Protein AF-A0A8S3FE99-F1 (afdb_monomer_lite)

Radius of gyration: 23.01 Å; chains: 1; bounding box: 51×40×94 Å

Structure (mmCIF, N/CA/C/O backbone):
data_AF-A0A8S3FE99-F1
#
_entry.id   AF-A0A8S3FE99-F1
#
loop_
_atom_site.group_PDB
_atom_site.id
_atom_site.type_symbol
_atom_site.label_atom_id
_atom_site.label_alt_id
_atom_site.label_comp_id
_atom_site.label_asym_id
_atom_site.label_entity_id
_atom_site.label_seq_id
_atom_site.pdbx_PDB_ins_code
_atom_site.Cartn_x
_atom_site.Cartn_y
_atom_site.Cartn_z
_atom_site.occupancy
_atom_site.B_iso_or_equiv
_atom_site.auth_seq_id
_atom_site.auth_comp_id
_atom_site.auth_asym_id
_atom_site.auth_atom_id
_atom_site.pdbx_PDB_model_num
ATOM 1 N N . ILE A 1 1 ? -8.369 6.087 6.225 1.00 73.00 1 ILE A N 1
ATOM 2 C CA . ILE A 1 1 ? -7.864 6.618 7.525 1.00 73.00 1 ILE A CA 1
ATOM 3 C C . ILE A 1 1 ? -8.699 7.794 8.043 1.00 73.00 1 ILE A C 1
ATOM 5 O O . ILE A 1 1 ? -9.255 7.671 9.129 1.00 73.00 1 ILE A O 1
ATOM 9 N N . HIS A 1 2 ? -8.849 8.898 7.296 1.00 77.75 2 HIS A N 1
ATOM 10 C CA . HIS A 1 2 ? -9.533 10.118 7.777 1.00 77.75 2 HIS A CA 1
ATOM 11 C C . HIS A 1 2 ? -10.945 9.900 8.355 1.00 77.75 2 HIS A C 1
ATOM 13 O O . HIS A 1 2 ? -11.287 10.511 9.363 1.00 77.75 2 HIS A O 1
ATOM 19 N N . LYS A 1 3 ? -11.735 8.991 7.767 1.00 81.19 3 LYS A N 1
ATOM 20 C CA . LYS A 1 3 ? -13.084 8.633 8.242 1.00 81.19 3 LYS A CA 1
ATOM 21 C C . LYS A 1 3 ? -13.101 8.030 9.653 1.00 81.19 3 LYS A C 1
ATOM 23 O O . LYS A 1 3 ? -14.007 8.327 10.426 1.00 81.19 3 LYS A O 1
ATOM 28 N N . PHE A 1 4 ? -12.102 7.211 9.987 1.00 83.75 4 PHE A N 1
ATOM 29 C CA . PHE A 1 4 ? -12.093 6.361 11.186 1.00 83.75 4 PHE A CA 1
ATOM 30 C C . PHE A 1 4 ? -11.160 6.853 12.295 1.00 83.75 4 PHE A C 1
ATOM 32 O O . PHE A 1 4 ? -11.307 6.436 13.444 1.00 83.75 4 PHE A O 1
ATOM 39 N N . ASN A 1 5 ? -10.212 7.737 11.973 1.00 82.75 5 ASN A N 1
ATOM 40 C CA . ASN A 1 5 ? -9.194 8.192 12.913 1.00 82.75 5 ASN A CA 1
ATOM 41 C C . ASN A 1 5 ? -9.826 8.819 14.171 1.00 82.75 5 ASN A C 1
ATOM 43 O O . ASN A 1 5 ? -10.619 9.755 14.070 1.00 82.75 5 ASN A O 1
ATOM 47 N N . HIS A 1 6 ? -9.486 8.284 15.344 1.00 82.50 6 HIS A N 1
ATOM 48 C CA . HIS A 1 6 ? -10.046 8.593 16.667 1.00 82.50 6 HIS A CA 1
ATOM 49 C C . HIS A 1 6 ? -11.564 8.383 16.831 1.00 82.50 6 HIS A C 1
ATOM 51 O O . HIS A 1 6 ? -12.118 8.756 17.865 1.00 82.50 6 HIS A O 1
ATOM 57 N N . ARG A 1 7 ? -12.250 7.796 15.844 1.00 85.06 7 ARG A N 1
ATOM 58 C CA . ARG A 1 7 ? -13.717 7.632 15.827 1.00 85.06 7 ARG A CA 1
ATOM 59 C C . ARG A 1 7 ? -14.171 6.181 15.964 1.00 85.06 7 ARG A C 1
ATOM 61 O O . ARG A 1 7 ? -15.288 5.952 16.409 1.00 85.06 7 ARG A O 1
ATOM 68 N N . LEU A 1 8 ? -13.324 5.223 15.592 1.00 86.38 8 LEU A N 1
ATOM 69 C CA . LEU A 1 8 ? -13.615 3.791 15.665 1.00 86.38 8 LEU A CA 1
ATOM 70 C C . LEU A 1 8 ? -12.900 3.159 16.863 1.00 86.38 8 LEU A C 1
ATOM 72 O O . LEU A 1 8 ? -11.704 3.384 17.044 1.00 86.38 8 LEU A O 1
ATOM 76 N N . LYS A 1 9 ? -13.596 2.360 17.676 1.00 88.12 9 LYS A N 1
ATOM 77 C CA . LYS A 1 9 ? -12.956 1.564 18.736 1.00 88.12 9 LYS A CA 1
ATOM 78 C C . LYS A 1 9 ? -12.287 0.333 18.129 1.00 88.12 9 LYS A C 1
ATOM 80 O O . LYS A 1 9 ? -12.818 -0.251 17.189 1.00 88.12 9 LYS A O 1
ATOM 85 N N . ARG A 1 10 ? -11.170 -0.115 18.712 1.00 85.06 10 ARG A N 1
ATOM 86 C CA . ARG A 1 10 ? -10.458 -1.318 18.243 1.00 85.06 10 ARG A CA 1
ATOM 87 C C . ARG A 1 10 ? -11.347 -2.560 18.246 1.00 85.06 10 ARG A C 1
ATOM 89 O O . ARG A 1 10 ? -11.379 -3.286 17.262 1.00 85.06 10 ARG A O 1
ATOM 96 N N . ASN A 1 11 ? -12.092 -2.780 19.330 1.00 87.56 11 ASN A N 1
ATOM 97 C CA . ASN A 1 11 ? -12.964 -3.952 19.446 1.00 87.56 11 ASN A CA 1
ATOM 98 C C . ASN A 1 11 ? -14.047 -3.954 18.365 1.00 87.56 11 ASN A C 1
ATOM 100 O O . ASN A 1 11 ? -14.297 -4.996 17.775 1.00 87.56 11 ASN A O 1
ATOM 104 N N . ASP A 1 12 ? -14.622 -2.787 18.062 1.00 88.44 12 ASP A N 1
ATOM 105 C CA . ASP A 1 12 ? -15.614 -2.646 16.996 1.00 88.44 12 ASP A CA 1
ATOM 106 C C . ASP A 1 12 ? -14.972 -2.953 15.632 1.00 88.44 12 ASP A C 1
ATOM 108 O O . ASP A 1 12 ? -15.544 -3.686 14.829 1.00 88.44 12 ASP A O 1
ATOM 112 N N . ALA A 1 13 ? -13.746 -2.477 15.388 1.00 87.56 13 ALA A N 1
ATOM 113 C CA . ALA A 1 13 ? -13.008 -2.757 14.156 1.00 87.56 13 ALA A CA 1
ATOM 114 C C . ALA A 1 13 ? -12.656 -4.245 13.970 1.00 87.56 13 ALA A C 1
ATOM 116 O O . ALA A 1 13 ? -12.576 -4.727 12.842 1.00 87.56 13 ALA A O 1
ATOM 117 N N . ALA A 1 14 ? -12.428 -4.966 15.069 1.00 86.56 14 ALA A N 1
ATOM 118 C CA . ALA A 1 14 ? -12.049 -6.376 15.054 1.00 86.56 14 ALA A CA 1
ATOM 119 C C . ALA A 1 14 ? -13.227 -7.329 14.787 1.00 86.56 14 ALA A C 1
ATOM 121 O O . ALA A 1 14 ? -12.996 -8.490 14.464 1.00 86.56 14 ALA A O 1
ATOM 122 N N . VAL A 1 15 ? -14.471 -6.859 14.935 1.00 89.38 15 VAL A N 1
ATOM 123 C CA . VAL A 1 15 ? -15.685 -7.682 14.760 1.00 89.38 15 VAL A CA 1
ATOM 124 C C . VAL A 1 15 ? -16.588 -7.208 13.624 1.00 89.38 15 VAL A C 1
ATOM 126 O O . VAL A 1 15 ? -17.446 -7.962 13.175 1.00 89.38 15 VAL A O 1
ATOM 129 N N . THR A 1 16 ? -16.425 -5.964 13.172 1.00 91.69 16 THR A N 1
ATOM 130 C CA . THR A 1 16 ? -17.231 -5.399 12.087 1.00 91.69 16 THR A CA 1
ATOM 131 C C . THR A 1 16 ? -16.594 -5.734 10.745 1.00 91.69 16 THR A C 1
ATOM 133 O O . THR A 1 16 ? -15.427 -5.412 10.503 1.00 91.69 16 THR A O 1
ATOM 136 N N . THR A 1 17 ? -17.371 -6.359 9.867 1.00 93.69 17 THR A N 1
ATOM 137 C CA . THR A 1 17 ? -16.955 -6.713 8.507 1.00 93.69 17 THR A CA 1
ATOM 138 C C . THR A 1 17 ? -16.867 -5.478 7.610 1.00 93.69 17 THR A C 1
ATOM 140 O O . THR A 1 17 ? -17.408 -4.413 7.927 1.00 93.69 17 THR A O 1
ATOM 143 N N . ILE A 1 18 ? -16.180 -5.604 6.475 1.00 92.25 18 ILE A N 1
ATOM 144 C CA . ILE A 1 18 ? -16.148 -4.543 5.459 1.00 92.25 18 ILE A CA 1
ATOM 145 C C . ILE A 1 18 ? -17.561 -4.297 4.911 1.00 92.25 18 ILE A C 1
ATOM 147 O O . ILE A 1 18 ? -17.957 -3.136 4.800 1.00 92.25 18 ILE A O 1
ATOM 151 N N . GLU A 1 19 ? -18.337 -5.363 4.668 1.00 94.31 19 GLU A N 1
ATOM 152 C CA . GLU A 1 19 ? -19.723 -5.311 4.162 1.00 94.31 19 GLU A CA 1
ATOM 153 C C . GLU A 1 19 ? -20.581 -4.289 4.925 1.00 94.31 19 GLU A C 1
ATOM 155 O O . GLU A 1 19 ? -21.256 -3.459 4.317 1.00 94.31 19 GLU A O 1
ATOM 160 N N . TYR A 1 20 ? -20.482 -4.261 6.260 1.00 92.94 20 TYR A N 1
ATOM 161 C CA . TYR A 1 20 ? -21.239 -3.321 7.088 1.00 92.94 20 TYR A CA 1
ATOM 162 C C . TYR A 1 20 ? -21.044 -1.857 6.661 1.00 92.94 20 TYR A C 1
ATOM 164 O O . TYR A 1 20 ? -22.008 -1.090 6.635 1.00 92.94 20 TYR A O 1
ATOM 172 N N . TYR A 1 21 ? -19.813 -1.460 6.324 1.00 89.25 21 TYR A N 1
ATOM 173 C CA . TYR A 1 21 ? -19.495 -0.093 5.907 1.00 89.25 21 TYR A CA 1
ATOM 174 C C . TYR A 1 21 ? -19.828 0.189 4.444 1.00 89.25 21 TYR A C 1
ATOM 176 O O . TYR A 1 21 ? -20.011 1.358 4.098 1.00 89.25 21 TYR A O 1
ATOM 184 N N . LEU A 1 22 ? -19.933 -0.852 3.618 1.00 90.88 22 LEU A N 1
ATOM 185 C CA . LEU A 1 22 ? -20.411 -0.741 2.242 1.00 90.88 22 LEU A CA 1
ATOM 186 C C . LEU A 1 22 ? -21.920 -0.487 2.197 1.00 90.88 22 LEU A C 1
ATOM 188 O O . LEU A 1 22 ? -22.386 0.212 1.307 1.00 90.88 22 LEU A O 1
ATOM 192 N N . THR A 1 23 ? -22.685 -0.987 3.173 1.00 90.75 23 THR A N 1
ATOM 193 C CA . THR A 1 23 ? -24.155 -0.891 3.152 1.00 90.75 23 THR A CA 1
ATOM 194 C C . THR A 1 23 ? -24.748 0.136 4.119 1.00 90.75 23 THR A C 1
ATOM 196 O O . THR A 1 23 ? -25.840 0.635 3.864 1.00 90.75 23 THR A O 1
ATOM 199 N N . ASN A 1 24 ? -24.078 0.466 5.233 1.00 84.81 24 ASN A N 1
ATOM 200 C CA . ASN A 1 24 ? -24.677 1.246 6.335 1.00 84.81 24 ASN A CA 1
ATOM 201 C C . ASN A 1 24 ? -24.049 2.638 6.565 1.00 84.81 24 ASN A C 1
ATOM 203 O O . ASN A 1 24 ? -24.107 3.173 7.675 1.00 84.81 24 ASN A O 1
ATOM 207 N N . GLY A 1 25 ? -23.435 3.243 5.544 1.00 80.38 25 GLY A N 1
ATOM 208 C CA . GLY A 1 25 ? -22.797 4.565 5.630 1.00 80.38 25 GLY A CA 1
ATOM 209 C C . GLY A 1 25 ? -23.524 5.660 4.835 1.00 80.38 25 GLY A C 1
ATOM 210 O O . GLY A 1 25 ? -24.148 5.356 3.824 1.00 80.38 25 GLY A O 1
ATOM 211 N N . PRO A 1 26 ? -23.406 6.946 5.227 1.00 81.56 26 PRO A N 1
ATOM 212 C CA . PRO A 1 26 ? -23.875 8.073 4.408 1.00 81.56 26 PRO A CA 1
ATOM 213 C C . PRO A 1 26 ? -23.060 8.257 3.112 1.00 81.56 26 PRO A C 1
ATOM 215 O O . PRO A 1 26 ? -23.459 9.006 2.231 1.00 81.56 26 PRO A O 1
ATOM 218 N N . ASP A 1 27 ? -21.905 7.601 3.025 1.00 86.12 27 ASP A N 1
ATOM 219 C CA . ASP A 1 27 ? -20.931 7.612 1.934 1.00 86.12 27 ASP A CA 1
ATOM 220 C C . ASP A 1 27 ? -20.728 6.202 1.343 1.00 86.12 27 ASP A C 1
ATOM 222 O O . ASP A 1 27 ? -19.631 5.866 0.890 1.00 86.12 27 ASP A O 1
ATOM 226 N N . CYS A 1 28 ? -21.763 5.356 1.402 1.00 86.50 28 CYS A N 1
ATOM 227 C CA . CYS A 1 28 ? -21.727 3.972 0.926 1.00 86.50 28 CYS A CA 1
ATOM 228 C C . CYS A 1 28 ? -21.310 3.863 -0.545 1.00 86.50 28 CYS A C 1
ATOM 230 O O . CYS A 1 28 ? -20.422 3.077 -0.844 1.00 86.50 28 CYS A O 1
ATOM 232 N N . GLU A 1 29 ? -21.867 4.694 -1.430 1.00 88.00 29 GLU A N 1
ATOM 233 C CA . GLU A 1 29 ? -21.568 4.679 -2.872 1.00 88.00 29 GLU A CA 1
ATOM 234 C C . GLU A 1 29 ? -20.076 4.923 -3.149 1.00 88.00 29 GLU A C 1
ATOM 236 O O . GLU A 1 29 ? -19.414 4.098 -3.768 1.00 88.00 29 GLU A O 1
ATOM 241 N N . ILE A 1 30 ? -19.504 5.991 -2.582 1.00 88.62 30 ILE A N 1
ATOM 242 C CA . ILE A 1 30 ? -18.071 6.308 -2.729 1.00 88.62 30 ILE A CA 1
ATOM 243 C C . ILE A 1 30 ? -17.200 5.208 -2.106 1.00 88.62 30 ILE A C 1
ATOM 245 O O . ILE A 1 30 ? -16.141 4.859 -2.624 1.00 88.62 30 ILE A O 1
ATOM 249 N N . THR A 1 31 ? -17.622 4.661 -0.962 1.00 88.12 31 THR A N 1
ATOM 250 C CA . THR A 1 31 ? -16.877 3.582 -0.298 1.00 88.12 31 THR A CA 1
ATOM 251 C C . THR A 1 31 ? -16.894 2.307 -1.143 1.00 88.12 31 THR A C 1
ATOM 253 O O . THR A 1 31 ? -15.879 1.616 -1.194 1.00 88.12 31 THR A O 1
ATOM 256 N N . LEU A 1 32 ? -18.010 2.019 -1.816 1.00 90.94 32 LEU A N 1
ATOM 257 C CA . LEU A 1 32 ? -18.169 0.878 -2.708 1.00 90.94 32 LEU A CA 1
ATOM 258 C C . LEU A 1 32 ? -17.247 0.990 -3.923 1.00 90.94 32 LEU A C 1
ATOM 260 O O . LEU A 1 32 ? -16.494 0.058 -4.173 1.00 90.94 32 LEU A O 1
ATOM 264 N N . GLU A 1 33 ? -17.211 2.140 -4.597 1.00 90.81 33 GLU A N 1
ATOM 265 C CA . GLU A 1 33 ? -16.313 2.367 -5.744 1.00 90.81 33 GLU A CA 1
ATOM 266 C C . GLU A 1 33 ? -14.832 2.165 -5.369 1.00 90.81 33 GLU A C 1
ATOM 268 O O . GLU A 1 33 ? -14.064 1.503 -6.076 1.00 90.81 33 GLU A O 1
ATOM 273 N N . LEU A 1 34 ? -14.422 2.704 -4.213 1.00 89.81 34 LEU A N 1
ATOM 274 C CA . LEU A 1 34 ? -13.060 2.537 -3.697 1.00 89.81 34 LEU A CA 1
ATOM 275 C C . LEU A 1 34 ? -12.766 1.085 -3.309 1.00 89.81 34 LEU A C 1
ATOM 277 O O . LEU A 1 34 ? -11.642 0.616 -3.489 1.00 89.81 34 LEU A O 1
ATOM 281 N N . TYR A 1 35 ? -13.757 0.385 -2.757 1.00 91.88 35 TYR A N 1
ATOM 282 C CA . TYR A 1 35 ? -13.643 -1.019 -2.390 1.00 91.88 35 TYR A CA 1
ATOM 283 C C . TYR A 1 35 ? -13.516 -1.916 -3.621 1.00 91.88 35 TYR A C 1
ATOM 285 O O . TYR A 1 35 ? -12.636 -2.769 -3.634 1.00 91.88 35 TYR A O 1
ATOM 293 N N . GLU A 1 36 ? -14.331 -1.711 -4.655 1.00 92.81 36 GLU A N 1
ATOM 294 C CA . GLU A 1 36 ? -14.264 -2.480 -5.901 1.00 92.81 36 GLU A CA 1
ATOM 295 C C . GLU A 1 36 ? -12.901 -2.307 -6.578 1.00 92.81 36 GLU A C 1
ATOM 297 O O . GLU A 1 36 ? -12.246 -3.302 -6.895 1.00 92.81 36 GLU A O 1
ATOM 302 N N . SER A 1 37 ? -12.417 -1.063 -6.672 1.00 90.94 37 SER A N 1
ATOM 303 C CA . SER A 1 37 ? -11.080 -0.752 -7.202 1.00 90.94 37 SER A CA 1
ATOM 304 C C . SER A 1 37 ? -9.967 -1.419 -6.385 1.00 90.94 37 SER A C 1
ATOM 306 O O . SER A 1 37 ? -9.016 -1.976 -6.932 1.00 90.94 37 SER A O 1
ATOM 308 N N . PHE A 1 38 ? -10.079 -1.382 -5.052 1.00 90.69 38 PHE A N 1
ATOM 309 C CA . PHE A 1 38 ? -9.139 -2.063 -4.164 1.00 90.69 38 PHE A CA 1
ATOM 310 C C . PHE A 1 38 ? -9.176 -3.579 -4.361 1.00 90.69 38 PHE A C 1
ATOM 312 O O . PHE A 1 38 ? -8.124 -4.205 -4.421 1.00 90.69 38 PHE A O 1
ATOM 319 N N . LEU A 1 39 ? -10.366 -4.171 -4.441 1.00 92.62 39 LEU A N 1
ATOM 320 C CA . LEU A 1 39 ? -10.553 -5.612 -4.528 1.00 92.62 39 LEU A CA 1
ATOM 321 C C . LEU A 1 39 ? -10.024 -6.159 -5.854 1.00 92.62 39 LEU A C 1
ATOM 323 O O . LEU A 1 39 ? -9.395 -7.213 -5.878 1.00 92.62 39 LEU A O 1
ATOM 327 N N . GLU A 1 40 ? -10.257 -5.449 -6.954 1.00 91.62 40 GLU A N 1
ATOM 328 C CA . GLU A 1 40 ? -9.670 -5.780 -8.249 1.00 91.62 40 GLU A CA 1
ATOM 329 C C . GLU A 1 40 ? -8.141 -5.763 -8.178 1.00 91.62 40 GLU A C 1
ATOM 331 O O . GLU A 1 40 ? -7.515 -6.804 -8.385 1.00 91.62 40 GLU A O 1
ATOM 336 N N . ALA A 1 41 ? -7.552 -4.648 -7.736 1.00 89.00 41 ALA A N 1
ATOM 337 C CA . ALA A 1 41 ? -6.104 -4.524 -7.597 1.00 89.00 41 ALA A CA 1
ATOM 338 C C . ALA A 1 41 ? -5.505 -5.555 -6.623 1.00 89.00 41 ALA A C 1
ATOM 340 O O . ALA A 1 41 ? -4.412 -6.065 -6.856 1.00 89.00 41 ALA A O 1
ATOM 341 N N . TRP A 1 42 ? -6.209 -5.884 -5.535 1.00 88.56 42 TRP A N 1
ATOM 342 C CA . TRP A 1 42 ? -5.762 -6.854 -4.535 1.00 88.56 42 TRP A CA 1
ATOM 343 C C . TRP A 1 42 ? -5.653 -8.263 -5.111 1.00 88.56 42 TRP A C 1
ATOM 345 O O . TRP A 1 42 ? -4.687 -8.951 -4.811 1.00 88.56 42 TRP A O 1
ATOM 355 N N . TYR A 1 43 ? -6.603 -8.690 -5.945 1.00 88.44 43 TYR A N 1
ATOM 356 C CA . TYR A 1 43 ? -6.589 -10.029 -6.546 1.00 88.44 43 TYR A CA 1
ATOM 357 C C . TYR A 1 43 ? -5.745 -10.123 -7.825 1.00 88.44 43 TYR A C 1
ATOM 359 O O . TYR A 1 43 ? -5.341 -11.221 -8.200 1.00 88.44 43 TYR A O 1
ATOM 367 N N . GLU A 1 44 ? -5.434 -9.001 -8.475 1.00 87.38 44 GLU A N 1
ATOM 368 C CA . GLU A 1 44 ? -4.413 -8.941 -9.532 1.00 87.38 44 GLU A CA 1
ATOM 369 C C . GLU A 1 44 ? -2.979 -8.915 -8.977 1.00 87.38 44 GLU A C 1
ATOM 371 O O . GLU A 1 44 ? -1.999 -9.091 -9.713 1.00 87.38 44 GLU A O 1
ATOM 376 N N . PHE A 1 45 ? -2.831 -8.696 -7.668 1.00 83.44 45 PHE A N 1
ATOM 377 C CA . PHE A 1 45 ? -1.541 -8.519 -7.025 1.00 83.44 45 PHE A CA 1
ATOM 378 C C . PHE A 1 45 ? -0.754 -9.834 -6.930 1.00 83.44 45 PHE A C 1
ATOM 380 O O . PHE A 1 45 ? -0.896 -10.632 -6.011 1.00 83.44 45 PHE A O 1
ATOM 387 N N . ASN A 1 46 ? 0.156 -10.036 -7.881 1.00 80.44 46 ASN A N 1
ATOM 388 C CA . ASN A 1 46 ? 0.891 -11.294 -8.046 1.00 80.44 46 ASN A CA 1
ATOM 389 C C . ASN A 1 46 ? 2.196 -11.408 -7.225 1.00 80.44 46 ASN A C 1
ATOM 391 O O . ASN A 1 46 ? 3.011 -12.305 -7.478 1.00 80.44 46 ASN A O 1
ATOM 395 N N . LEU A 1 47 ? 2.449 -10.516 -6.258 1.00 79.25 47 LEU A N 1
ATOM 396 C CA . LEU A 1 47 ? 3.635 -10.629 -5.402 1.00 79.25 47 LEU A CA 1
ATOM 397 C C . LEU A 1 47 ? 3.456 -11.762 -4.391 1.00 79.25 47 LEU A C 1
ATOM 399 O O . LEU A 1 4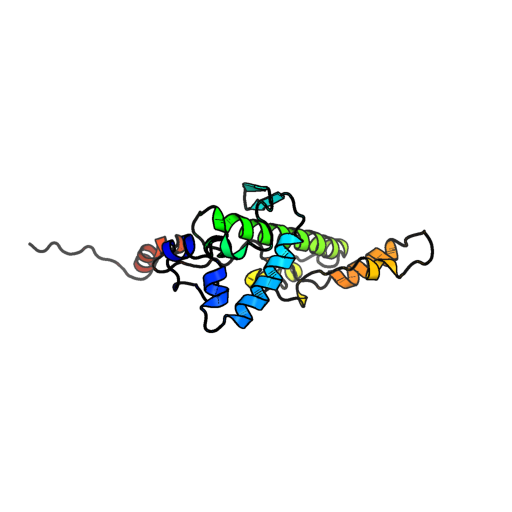7 ? 2.621 -11.682 -3.504 1.00 79.25 47 LEU A O 1
ATOM 403 N N . LYS A 1 48 ? 4.300 -12.794 -4.476 1.00 78.00 48 LYS A N 1
ATOM 404 C CA . LYS A 1 48 ? 4.253 -13.949 -3.559 1.00 78.00 48 LYS A CA 1
ATOM 405 C C . LYS A 1 48 ? 4.764 -13.634 -2.152 1.00 78.00 48 LYS A C 1
ATOM 407 O O . LYS A 1 48 ? 4.384 -14.296 -1.189 1.00 78.00 48 LYS A O 1
ATOM 412 N N . GLU A 1 49 ? 5.652 -12.650 -2.033 1.00 79.31 49 GLU A N 1
ATOM 413 C CA . GLU A 1 49 ? 6.286 -12.266 -0.774 1.00 79.31 49 GLU A CA 1
ATOM 414 C C . GLU A 1 49 ? 6.344 -10.746 -0.647 1.00 79.31 49 GLU A C 1
ATOM 416 O O . GLU A 1 49 ? 6.742 -10.045 -1.579 1.00 79.31 49 GLU A O 1
ATOM 421 N N . VAL A 1 50 ? 5.987 -10.244 0.534 1.00 80.19 50 VAL A N 1
ATOM 422 C CA . VAL A 1 50 ? 6.076 -8.826 0.891 1.00 80.19 50 VAL A CA 1
ATOM 423 C C . VAL A 1 50 ? 6.947 -8.655 2.127 1.00 80.19 50 VAL A C 1
ATOM 425 O O . VAL A 1 50 ? 6.964 -9.501 3.025 1.00 80.19 50 VAL A O 1
ATOM 428 N N . ARG A 1 51 ? 7.708 -7.559 2.170 1.00 71.62 51 ARG A N 1
ATOM 429 C CA . ARG A 1 51 ? 8.664 -7.286 3.249 1.00 71.62 51 ARG A CA 1
ATOM 430 C C . ARG A 1 51 ? 8.241 -6.068 4.051 1.00 71.62 51 ARG A C 1
ATOM 432 O O . ARG A 1 51 ? 7.999 -4.997 3.495 1.00 71.62 51 ARG A O 1
ATOM 439 N N . PHE A 1 52 ? 8.241 -6.214 5.368 1.00 68.44 52 PHE A N 1
ATOM 440 C CA . PHE A 1 52 ? 8.023 -5.121 6.305 1.00 68.44 52 PHE A CA 1
ATOM 441 C C . PHE A 1 52 ? 9.070 -5.181 7.407 1.00 68.44 52 PHE A C 1
ATOM 443 O O . PHE A 1 52 ? 9.132 -6.149 8.156 1.00 68.44 52 PHE A O 1
ATOM 450 N N . GLU A 1 53 ? 9.915 -4.153 7.483 1.00 69.19 53 GLU A N 1
ATOM 451 C CA . GLU A 1 53 ? 11.062 -4.121 8.399 1.00 69.19 53 GLU A CA 1
ATOM 452 C C . GLU A 1 53 ? 11.927 -5.392 8.269 1.00 69.19 53 GLU A C 1
ATOM 454 O O . GLU A 1 53 ? 12.489 -5.638 7.202 1.00 69.19 53 GLU A O 1
ATOM 459 N N . CYS A 1 54 ? 12.016 -6.200 9.329 1.00 66.44 54 CYS A N 1
ATOM 460 C CA . CYS A 1 54 ? 12.742 -7.472 9.361 1.00 66.44 54 CYS A CA 1
ATOM 461 C C . CYS A 1 54 ? 11.836 -8.696 9.121 1.00 66.44 54 CYS A C 1
ATOM 463 O O . CYS A 1 54 ? 12.289 -9.830 9.268 1.00 66.44 54 CYS A O 1
ATOM 465 N N . GLN A 1 55 ? 10.559 -8.490 8.793 1.00 65.12 55 GLN A N 1
ATOM 466 C CA . GLN A 1 55 ? 9.568 -9.543 8.585 1.00 65.12 55 GLN A CA 1
ATOM 467 C C . GLN A 1 55 ? 9.303 -9.751 7.091 1.00 65.12 55 GLN A C 1
ATOM 469 O O . GLN A 1 55 ? 9.228 -8.802 6.309 1.00 65.12 55 GLN A O 1
ATOM 474 N N . THR A 1 56 ? 9.150 -11.014 6.696 1.00 70.31 56 THR A N 1
ATOM 475 C CA . THR A 1 56 ? 8.691 -11.401 5.357 1.00 70.31 56 THR A CA 1
ATOM 476 C C . THR A 1 56 ? 7.375 -12.140 5.520 1.00 70.31 56 THR A C 1
ATOM 478 O O . THR A 1 56 ? 7.316 -13.133 6.245 1.00 70.31 56 THR A O 1
ATOM 481 N N . ALA A 1 57 ? 6.325 -11.643 4.876 1.00 69.38 57 ALA A N 1
ATOM 482 C CA . ALA A 1 57 ? 5.021 -12.282 4.854 1.00 69.38 57 ALA A CA 1
ATOM 483 C C . ALA A 1 57 ? 4.784 -12.878 3.466 1.00 69.38 57 ALA A C 1
ATOM 485 O O . ALA A 1 57 ? 5.038 -12.228 2.449 1.00 69.38 57 ALA A O 1
ATOM 486 N N . LYS A 1 58 ? 4.300 -14.120 3.430 1.00 73.31 58 LYS A N 1
ATOM 487 C CA . LYS A 1 58 ? 3.776 -14.708 2.200 1.00 73.31 58 LYS A CA 1
ATOM 488 C C . LYS A 1 58 ? 2.391 -14.142 1.950 1.00 73.31 58 LYS A C 1
ATOM 490 O O . LYS A 1 58 ? 1.569 -14.112 2.866 1.00 73.31 58 LYS A O 1
ATOM 495 N N . LEU A 1 59 ? 2.158 -13.695 0.727 1.00 73.81 59 LEU A N 1
ATOM 496 C CA . LEU A 1 59 ? 0.845 -13.259 0.297 1.00 73.81 59 LEU A CA 1
ATOM 497 C C . LEU A 1 59 ? 0.154 -14.445 -0.375 1.00 73.81 59 LEU A C 1
ATOM 499 O O . LEU A 1 59 ? 0.544 -14.874 -1.459 1.00 73.81 59 LEU A O 1
ATOM 503 N N . GLU A 1 60 ? -0.850 -14.995 0.295 1.00 73.06 60 GLU A N 1
ATOM 504 C CA . GLU A 1 60 ? -1.705 -16.038 -0.259 1.00 73.06 60 GLU A CA 1
ATOM 505 C C . GLU A 1 60 ? -3.157 -15.569 -0.144 1.00 73.06 60 GLU A C 1
ATOM 507 O O . GLU A 1 60 ? -3.644 -15.265 0.949 1.00 73.06 60 GLU A O 1
ATOM 512 N N . HIS A 1 61 ? -3.853 -15.489 -1.278 1.00 74.56 61 HIS A N 1
ATOM 513 C CA . HIS A 1 61 ? -5.280 -15.180 -1.311 1.00 74.56 61 HIS A CA 1
ATOM 514 C C . HIS A 1 61 ? -6.061 -16.436 -0.916 1.00 74.56 61 HIS A C 1
ATOM 516 O O . HIS A 1 61 ? -6.438 -17.245 -1.756 1.00 74.56 61 HIS A O 1
ATOM 522 N N . VAL A 1 62 ? -6.250 -16.628 0.390 1.00 69.44 62 VAL A N 1
ATOM 523 C CA . VAL A 1 62 ? -6.948 -17.806 0.939 1.00 69.44 62 VAL A CA 1
ATOM 524 C C . VAL A 1 62 ? -8.468 -17.727 0.721 1.00 69.44 62 VAL A C 1
ATOM 526 O O . VAL A 1 62 ? -9.148 -18.748 0.740 1.00 69.44 62 VAL A O 1
ATOM 529 N N . GLN A 1 63 ? -9.014 -16.526 0.515 1.00 77.81 63 GLN A N 1
ATOM 530 C CA . GLN A 1 63 ? -10.451 -16.289 0.356 1.00 77.81 63 GLN A CA 1
ATOM 531 C C . GLN A 1 63 ? -10.824 -16.006 -1.104 1.00 77.81 63 GLN A C 1
ATOM 533 O O . GLN A 1 63 ? -10.062 -15.369 -1.832 1.00 77.81 63 GLN A O 1
ATOM 538 N N . GLU A 1 64 ? -12.022 -16.430 -1.507 1.00 84.31 64 GLU A N 1
ATOM 539 C CA . GLU A 1 64 ? -12.625 -16.076 -2.798 1.00 84.31 64 GLU A CA 1
ATOM 540 C C . GLU A 1 64 ? -12.985 -14.586 -2.855 1.00 84.31 64 GLU A C 1
ATOM 542 O O . GLU A 1 64 ? -13.403 -14.001 -1.850 1.00 84.31 64 GLU A O 1
ATOM 547 N N . LYS A 1 65 ? -12.842 -13.988 -4.044 1.00 87.19 65 LYS A N 1
ATOM 548 C CA . LYS A 1 65 ? -13.042 -12.551 -4.283 1.00 87.19 65 LYS A CA 1
ATOM 549 C C . LYS A 1 65 ? -14.448 -12.102 -3.879 1.00 87.19 65 LYS A C 1
ATOM 551 O O . LYS A 1 65 ? -14.603 -11.064 -3.247 1.00 87.19 65 LYS A O 1
ATOM 556 N N . GLU A 1 66 ? -15.454 -12.917 -4.176 1.00 86.94 66 GLU A N 1
ATOM 557 C CA . GLU A 1 66 ? -16.882 -12.644 -3.980 1.00 86.94 66 GLU A CA 1
ATOM 558 C C . GLU A 1 66 ? -17.308 -12.585 -2.508 1.00 86.94 66 GLU A C 1
ATOM 560 O O . GLU A 1 66 ? -18.375 -12.060 -2.197 1.00 86.94 66 GLU A O 1
ATOM 565 N N . ASN A 1 67 ? -16.504 -13.152 -1.606 1.00 89.62 67 ASN A N 1
ATOM 566 C CA . ASN A 1 67 ? -16.820 -13.238 -0.181 1.00 89.62 67 ASN A CA 1
ATOM 567 C C . ASN A 1 67 ? -15.826 -12.458 0.692 1.00 89.62 67 ASN A C 1
ATOM 569 O O . ASN A 1 67 ? -15.835 -12.603 1.918 1.00 89.62 67 ASN A O 1
ATOM 573 N N . PHE A 1 68 ? -14.945 -11.664 0.078 1.00 90.62 68 PHE A N 1
ATOM 574 C CA . PHE A 1 68 ? -13.887 -10.957 0.788 1.00 90.62 68 PHE A CA 1
ATOM 575 C C . PHE A 1 68 ? -14.448 -9.956 1.806 1.00 90.62 68 PHE A C 1
ATOM 577 O O . PHE A 1 68 ? -14.001 -9.928 2.949 1.00 90.62 68 PHE A O 1
ATOM 584 N N . ASP A 1 69 ? -15.445 -9.156 1.429 1.00 91.06 69 ASP A N 1
ATOM 585 C CA . ASP A 1 69 ? -16.078 -8.152 2.294 1.00 91.06 69 ASP A CA 1
ATOM 586 C C . ASP A 1 69 ? -16.805 -8.748 3.506 1.00 91.06 69 ASP A C 1
ATOM 588 O O . ASP A 1 69 ? -16.758 -8.175 4.598 1.00 91.06 69 ASP A O 1
ATOM 592 N N . LYS A 1 70 ? -17.452 -9.899 3.314 1.00 91.56 70 LYS A N 1
ATOM 593 C CA . LYS A 1 70 ? -18.201 -10.627 4.348 1.00 91.56 70 LYS A CA 1
ATOM 594 C C . LYS A 1 70 ? -17.287 -11.319 5.349 1.00 91.56 70 LYS A C 1
ATOM 596 O O . LYS A 1 70 ? -17.620 -11.415 6.527 1.00 91.56 70 LYS A O 1
ATOM 601 N N . ASN A 1 71 ? -16.132 -11.794 4.885 1.00 89.50 71 ASN A N 1
ATOM 602 C CA . ASN A 1 71 ? -15.205 -12.591 5.689 1.00 89.50 71 ASN A CA 1
ATOM 603 C C . ASN A 1 71 ? -14.001 -11.800 6.214 1.00 89.50 71 ASN A C 1
ATOM 605 O O . ASN A 1 71 ? -13.208 -12.342 6.988 1.00 89.50 71 ASN A O 1
ATOM 609 N N . THR A 1 72 ? -13.852 -10.537 5.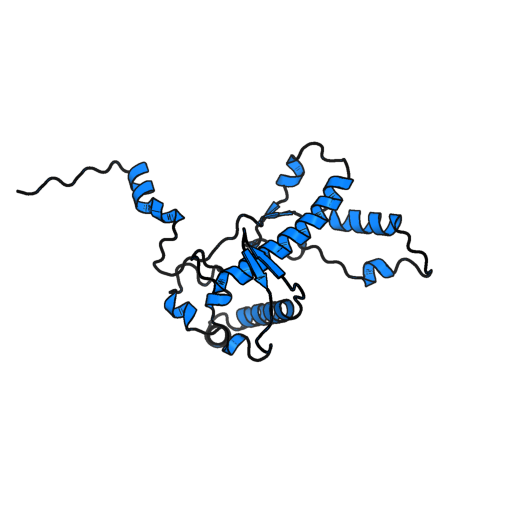813 1.00 88.94 72 THR A N 1
ATOM 610 C CA . THR A 1 72 ? -12.745 -9.678 6.236 1.00 88.94 72 THR A CA 1
ATOM 611 C C . THR A 1 72 ? -13.245 -8.586 7.167 1.00 88.94 72 THR A C 1
ATOM 613 O O . THR A 1 72 ? -14.144 -7.809 6.842 1.00 88.94 72 THR A O 1
ATOM 616 N N . MET A 1 73 ? -12.629 -8.511 8.345 1.00 90.44 73 MET A N 1
ATOM 617 C CA . MET A 1 73 ? -12.897 -7.458 9.321 1.00 90.44 73 MET A CA 1
ATOM 618 C C . MET A 1 73 ? -12.243 -6.152 8.883 1.00 90.44 73 MET A C 1
ATOM 620 O O . MET A 1 73 ? -11.133 -6.152 8.345 1.00 90.44 73 MET A O 1
ATOM 624 N N . ILE A 1 74 ? -12.883 -5.021 9.180 1.00 87.75 74 ILE A N 1
ATOM 625 C CA . ILE A 1 74 ? -12.367 -3.703 8.797 1.00 87.75 74 ILE A CA 1
ATOM 626 C C . ILE A 1 74 ? -10.971 -3.437 9.393 1.00 87.75 74 ILE A C 1
ATOM 628 O O . ILE A 1 74 ? -10.159 -2.759 8.771 1.00 87.75 74 ILE A O 1
ATOM 632 N N . ALA A 1 75 ? -10.640 -4.024 10.551 1.00 84.12 75 ALA A N 1
ATOM 633 C CA . ALA A 1 75 ? -9.308 -3.939 11.157 1.00 84.12 75 ALA A CA 1
ATOM 634 C C . ALA A 1 75 ? -8.166 -4.411 10.233 1.00 84.12 75 ALA A C 1
ATOM 636 O O . ALA A 1 75 ? -7.055 -3.903 10.348 1.00 84.12 75 ALA A O 1
ATOM 637 N N . VAL A 1 76 ? -8.428 -5.337 9.301 1.00 82.44 76 VAL A N 1
ATOM 638 C CA . VAL A 1 76 ? -7.417 -5.841 8.353 1.00 82.44 76 VAL A CA 1
ATOM 639 C C . VAL A 1 76 ? -7.004 -4.757 7.362 1.00 82.44 76 VAL A C 1
ATOM 641 O O . VAL A 1 76 ? -5.822 -4.614 7.064 1.00 82.44 76 VAL A O 1
ATOM 644 N N . VAL A 1 77 ? -7.966 -3.959 6.885 1.00 81.50 77 VAL A N 1
ATOM 645 C CA . VAL A 1 77 ? -7.728 -2.899 5.887 1.00 81.50 77 VAL A CA 1
ATOM 646 C C . VAL A 1 77 ? -7.285 -1.566 6.489 1.00 81.50 77 VAL A C 1
ATOM 648 O O . VAL A 1 77 ? -6.870 -0.636 5.796 1.00 81.50 77 VAL A O 1
ATOM 651 N N . LEU A 1 78 ? -7.365 -1.463 7.808 1.00 83.44 78 LEU A N 1
ATOM 652 C CA . LEU A 1 78 ? -7.089 -0.263 8.564 1.00 83.44 78 LEU A CA 1
ATOM 653 C C . LEU A 1 78 ? -5.651 -0.287 9.096 1.00 83.44 78 LEU A C 1
ATOM 655 O O . LEU A 1 78 ? -5.353 -0.950 10.082 1.00 83.44 78 LEU A O 1
ATOM 659 N N . LEU A 1 79 ? -4.763 0.489 8.460 1.00 78.31 79 LEU A N 1
ATOM 660 C CA . LEU A 1 79 ? -3.368 0.669 8.891 1.00 78.31 79 LEU A CA 1
ATOM 661 C C . LEU A 1 79 ? -3.318 1.242 10.314 1.00 78.31 79 LEU A C 1
ATOM 663 O O . LEU A 1 79 ? -3.460 2.451 10.492 1.00 78.31 79 LEU A O 1
ATOM 667 N N . SER A 1 80 ? -3.133 0.397 11.324 1.00 73.50 80 SER A N 1
ATOM 668 C CA . SER A 1 80 ? -3.126 0.800 12.733 1.00 73.50 80 SER A CA 1
ATOM 669 C C . SER A 1 80 ? -1.700 0.820 13.279 1.00 73.50 80 SER A C 1
ATOM 671 O O . SER A 1 80 ? -0.880 -0.003 12.890 1.00 73.50 80 SER A O 1
ATOM 673 N N . ALA A 1 81 ? -1.393 1.760 14.180 1.00 63.47 81 ALA A N 1
ATOM 674 C CA . ALA A 1 81 ? -0.068 1.839 14.811 1.00 63.47 81 ALA A CA 1
ATOM 675 C C . ALA A 1 81 ? 0.131 0.779 15.907 1.00 63.47 81 ALA A C 1
ATOM 677 O O . ALA A 1 81 ? 1.208 0.668 16.492 1.00 63.47 81 ALA A O 1
ATOM 678 N N . SER A 1 82 ? -0.917 0.025 16.239 1.00 60.72 82 SER A N 1
ATOM 679 C CA . SER A 1 82 ? -0.793 -1.115 17.129 1.00 60.72 82 SER A CA 1
ATOM 680 C C . SER A 1 82 ? -0.078 -2.253 16.417 1.00 60.72 82 SER A C 1
ATOM 682 O O . SER A 1 82 ? -0.382 -2.516 15.261 1.00 60.72 82 SER A O 1
ATOM 684 N N . ASN A 1 83 ? 0.823 -2.944 17.124 1.00 55.16 83 ASN A N 1
ATOM 685 C CA . ASN A 1 83 ? 1.559 -4.134 16.665 1.00 55.16 83 ASN A CA 1
ATOM 686 C C . ASN A 1 83 ? 0.642 -5.353 16.395 1.00 55.16 83 ASN A C 1
ATOM 688 O O . ASN A 1 83 ? 0.980 -6.481 16.748 1.00 55.16 83 ASN A O 1
ATOM 692 N N . ASP A 1 84 ? -0.552 -5.132 15.855 1.00 60.28 84 ASP A N 1
ATOM 693 C CA . ASP A 1 84 ? -1.503 -6.164 15.494 1.00 60.28 84 ASP A CA 1
ATOM 694 C C . ASP A 1 84 ? -1.201 -6.648 14.074 1.00 60.28 84 ASP A C 1
ATOM 696 O O . ASP A 1 84 ? -1.116 -5.860 13.125 1.00 60.28 84 ASP A O 1
ATOM 700 N N . VAL A 1 85 ? -1.010 -7.960 13.951 1.00 61.03 85 VAL A N 1
ATOM 701 C CA . VAL A 1 85 ? -0.504 -8.649 12.754 1.00 61.03 85 VAL A CA 1
ATOM 702 C C . VAL A 1 85 ? -1.402 -8.408 11.537 1.00 61.03 85 VAL A C 1
ATOM 704 O O . VAL A 1 85 ? -0.925 -8.382 10.404 1.00 61.03 85 VAL A O 1
ATOM 707 N N . THR A 1 86 ? -2.690 -8.166 11.769 1.00 63.31 86 THR A N 1
ATOM 708 C CA . THR A 1 86 ? -3.720 -7.937 10.747 1.00 63.31 86 THR A CA 1
ATOM 709 C C . THR A 1 86 ? -3.439 -6.736 9.849 1.00 63.31 86 THR A C 1
ATOM 711 O O . THR A 1 86 ? -3.600 -6.846 8.638 1.00 63.31 86 THR A O 1
ATOM 714 N N . SER A 1 87 ? -2.972 -5.612 10.400 1.00 69.31 87 SER A N 1
ATOM 715 C CA . SER A 1 87 ? -2.721 -4.393 9.607 1.00 69.31 87 SER A CA 1
ATOM 716 C C . SER A 1 87 ? -1.311 -4.324 8.999 1.00 69.31 87 SER A C 1
ATOM 718 O O . SER A 1 87 ? -1.057 -3.538 8.081 1.00 69.31 87 SER A O 1
ATOM 720 N N . ILE A 1 88 ? -0.400 -5.189 9.465 1.00 74.88 88 ILE A N 1
ATOM 721 C CA . ILE A 1 88 ? 0.994 -5.252 9.003 1.00 74.88 88 ILE A CA 1
ATOM 722 C C . ILE A 1 88 ? 1.067 -5.675 7.535 1.00 74.88 88 ILE A C 1
ATOM 724 O O . ILE A 1 88 ? 1.903 -5.155 6.799 1.00 74.88 88 ILE A O 1
ATOM 728 N N . LEU A 1 89 ? 0.185 -6.571 7.077 1.00 79.81 89 LEU A N 1
ATOM 729 C CA . LEU A 1 89 ? 0.246 -7.092 5.710 1.00 79.81 89 LEU A CA 1
ATOM 730 C C . LEU A 1 89 ? 0.067 -5.989 4.659 1.00 79.81 89 LEU A C 1
ATOM 732 O O . LEU A 1 89 ? 0.854 -5.904 3.718 1.00 79.81 89 LEU A O 1
ATOM 736 N N . LEU A 1 90 ? -0.917 -5.104 4.825 1.00 82.69 90 LEU A N 1
ATOM 737 C CA . LEU A 1 90 ? -1.126 -4.001 3.883 1.00 82.69 90 LEU A CA 1
ATOM 738 C C . LEU A 1 90 ? -0.024 -2.951 3.968 1.00 82.69 90 LEU A C 1
ATOM 740 O O . LEU A 1 90 ? 0.412 -2.444 2.935 1.00 82.69 90 LEU A O 1
ATOM 744 N N . ALA A 1 91 ? 0.480 -2.664 5.171 1.00 81.81 91 ALA A N 1
ATOM 745 C CA . ALA A 1 91 ? 1.649 -1.805 5.330 1.00 81.81 91 ALA A CA 1
ATOM 746 C C . ALA A 1 91 ? 2.869 -2.388 4.590 1.00 81.81 91 ALA A C 1
ATOM 748 O O . ALA A 1 91 ? 3.585 -1.660 3.899 1.00 81.81 91 ALA A O 1
ATOM 749 N N . ALA A 1 92 ? 3.068 -3.709 4.676 1.00 82.56 92 ALA A N 1
ATOM 750 C CA . ALA A 1 92 ? 4.103 -4.445 3.957 1.00 82.56 92 ALA A CA 1
ATOM 751 C C . ALA A 1 92 ? 3.930 -4.343 2.440 1.00 82.56 92 ALA A C 1
ATOM 753 O O . ALA A 1 92 ? 4.903 -4.071 1.736 1.00 82.56 92 ALA A O 1
ATOM 754 N N . CYS A 1 93 ? 2.704 -4.522 1.941 1.00 85.88 93 CYS A N 1
ATOM 755 C CA . CYS A 1 93 ? 2.390 -4.400 0.519 1.00 85.88 93 CYS A CA 1
ATOM 756 C C . CYS A 1 93 ? 2.723 -2.991 0.014 1.00 85.88 93 CYS A C 1
ATOM 758 O O . CYS A 1 93 ? 3.521 -2.849 -0.910 1.00 85.88 93 CYS A O 1
ATOM 760 N N . LEU A 1 94 ? 2.214 -1.948 0.679 1.00 87.06 94 LEU A N 1
ATOM 761 C CA . LEU A 1 94 ? 2.468 -0.551 0.309 1.00 87.06 94 LEU A CA 1
ATOM 762 C C . LEU A 1 94 ? 3.964 -0.211 0.328 1.00 87.06 94 LEU A C 1
ATOM 764 O O . LEU A 1 94 ? 4.475 0.402 -0.610 1.00 87.06 94 LEU A O 1
ATOM 768 N N . LYS A 1 95 ? 4.689 -0.646 1.368 1.00 86.88 95 LYS A N 1
ATOM 769 C CA . LYS A 1 95 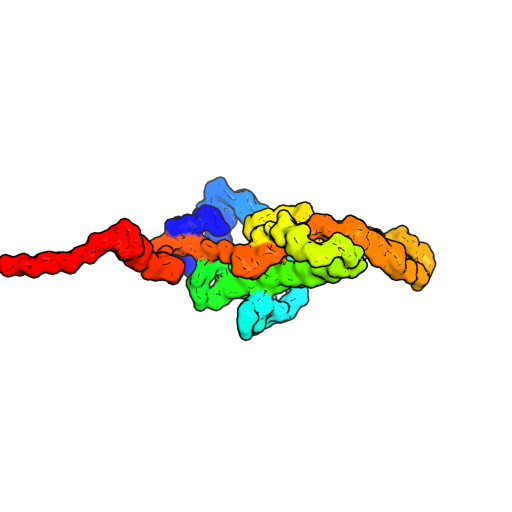? 6.139 -0.434 1.481 1.00 86.88 95 LYS A CA 1
ATOM 770 C C . LYS A 1 95 ? 6.906 -1.175 0.386 1.00 86.88 95 LYS A C 1
ATOM 772 O O . LYS A 1 95 ? 7.853 -0.621 -0.164 1.00 86.88 95 LYS A O 1
ATOM 777 N N . THR A 1 96 ? 6.503 -2.400 0.056 1.00 87.06 96 THR A N 1
ATOM 778 C CA . THR A 1 96 ? 7.148 -3.214 -0.984 1.00 87.06 96 THR A CA 1
ATOM 779 C C . THR A 1 96 ? 6.937 -2.599 -2.367 1.00 87.06 96 THR A C 1
ATOM 781 O O . THR A 1 96 ? 7.914 -2.368 -3.073 1.00 87.06 96 THR A O 1
ATOM 784 N N . ILE A 1 97 ? 5.698 -2.253 -2.727 1.00 88.00 97 ILE A N 1
ATOM 785 C CA . ILE A 1 97 ? 5.374 -1.640 -4.027 1.00 88.00 97 ILE A CA 1
ATOM 786 C C . ILE A 1 97 ? 6.078 -0.287 -4.175 1.00 88.00 97 ILE A C 1
ATOM 788 O O . ILE A 1 97 ? 6.730 -0.037 -5.187 1.00 88.00 97 ILE A O 1
ATOM 792 N N . GLY A 1 98 ? 6.022 0.563 -3.143 1.00 89.50 98 GLY A N 1
ATOM 793 C CA . GLY A 1 98 ? 6.702 1.858 -3.164 1.00 89.50 98 GLY A CA 1
ATOM 794 C C . GLY A 1 98 ? 8.220 1.724 -3.322 1.00 89.50 98 GLY A C 1
ATOM 795 O O . GLY A 1 98 ? 8.837 2.500 -4.050 1.00 89.50 98 GLY A O 1
ATOM 796 N N . LYS A 1 99 ? 8.833 0.704 -2.703 1.00 88.44 99 LYS A N 1
ATOM 797 C CA . LYS A 1 99 ? 10.262 0.407 -2.879 1.00 88.44 99 LYS A CA 1
ATOM 798 C C . LYS A 1 99 ? 10.588 -0.069 -4.290 1.00 88.44 99 LYS A C 1
ATOM 800 O O . LYS A 1 99 ? 11.565 0.416 -4.847 1.00 88.44 99 LYS A O 1
ATOM 805 N N . LEU A 1 100 ? 9.768 -0.940 -4.877 1.00 88.69 100 LEU A N 1
ATOM 806 C CA . LEU A 1 100 ? 9.948 -1.395 -6.260 1.00 88.69 100 LEU A CA 1
ATOM 807 C C . LEU A 1 100 ? 9.893 -0.221 -7.245 1.00 88.69 100 LEU A C 1
ATOM 809 O O . LEU A 1 100 ? 10.784 -0.080 -8.080 1.00 88.69 100 LEU A O 1
ATOM 813 N N . GLN A 1 101 ? 8.909 0.674 -7.104 1.00 89.75 101 GLN A N 1
ATOM 814 C CA . GLN A 1 101 ? 8.864 1.892 -7.916 1.00 89.75 101 GLN A CA 1
ATOM 815 C C . GLN A 1 101 ? 10.120 2.747 -7.698 1.00 89.75 101 GLN A C 1
ATOM 817 O O . GLN A 1 101 ? 10.740 3.190 -8.663 1.00 89.75 101 GLN A O 1
ATOM 822 N N . ASN A 1 102 ? 10.533 2.949 -6.444 1.00 89.19 102 ASN A N 1
ATOM 823 C CA . ASN A 1 102 ? 11.733 3.719 -6.130 1.00 89.19 102 ASN A CA 1
ATOM 824 C C . ASN A 1 102 ? 13.004 3.108 -6.724 1.00 89.19 102 ASN A C 1
ATOM 826 O O . ASN A 1 102 ? 13.891 3.858 -7.114 1.00 89.19 102 ASN A O 1
ATOM 830 N N . GLU A 1 103 ? 13.132 1.784 -6.785 1.00 87.69 103 GLU A N 1
ATOM 831 C CA . GLU A 1 103 ? 14.274 1.114 -7.416 1.00 87.69 103 GLU A CA 1
ATOM 832 C C . GLU A 1 103 ? 14.338 1.425 -8.915 1.00 87.69 103 GLU A C 1
ATOM 834 O O . GLU A 1 103 ? 15.395 1.826 -9.409 1.00 87.69 103 GLU A O 1
ATOM 839 N N . VAL A 1 104 ? 13.201 1.339 -9.615 1.00 87.44 104 VAL A N 1
ATOM 840 C CA . VAL A 1 104 ? 13.097 1.690 -11.040 1.00 87.44 104 VAL A CA 1
ATOM 841 C C . VAL A 1 104 ? 13.424 3.169 -11.258 1.00 87.44 104 VAL A C 1
ATOM 843 O O . VAL A 1 104 ? 14.299 3.499 -12.055 1.00 87.44 104 VAL A O 1
ATOM 846 N N . VAL A 1 105 ? 12.785 4.071 -10.512 1.00 86.94 105 VAL A N 1
ATOM 847 C CA . VAL A 1 105 ? 13.013 5.521 -10.628 1.00 86.94 105 VAL A CA 1
ATOM 848 C C . VAL A 1 105 ? 14.474 5.876 -10.325 1.00 86.94 105 VAL A C 1
ATOM 850 O O . VAL A 1 105 ? 15.109 6.596 -11.097 1.00 86.94 105 VAL A O 1
ATOM 853 N N . ASN A 1 106 ? 15.054 5.305 -9.262 1.00 84.88 106 ASN A N 1
ATOM 854 C CA . ASN A 1 106 ? 16.456 5.523 -8.904 1.00 84.88 106 ASN A CA 1
ATOM 855 C C . ASN A 1 106 ? 17.415 5.044 -9.990 1.00 84.88 106 ASN A C 1
ATOM 857 O O . ASN A 1 106 ? 18.430 5.701 -10.215 1.00 84.88 106 ASN A O 1
ATOM 861 N N . TYR A 1 107 ? 17.134 3.915 -10.644 1.00 84.19 107 TYR A N 1
ATOM 862 C CA . TYR A 1 107 ? 17.952 3.449 -11.758 1.00 84.19 107 TYR A CA 1
ATOM 863 C C . TYR A 1 107 ? 18.037 4.536 -12.837 1.00 84.19 107 TYR A C 1
ATOM 865 O O . TYR A 1 107 ? 19.130 5.003 -13.148 1.00 84.19 107 TYR A O 1
ATOM 873 N N . PHE A 1 108 ? 16.900 5.045 -13.318 1.00 79.38 108 PHE A N 1
ATOM 874 C CA . PHE A 1 108 ? 16.889 6.072 -14.365 1.00 79.38 108 PHE A CA 1
ATOM 875 C C . PHE A 1 108 ? 17.425 7.435 -13.898 1.00 79.38 108 PHE A C 1
ATOM 877 O O . PHE A 1 108 ? 18.061 8.135 -14.685 1.00 79.38 108 PHE A O 1
ATOM 884 N N . HIS A 1 109 ? 17.259 7.799 -12.622 1.00 78.19 109 HIS A N 1
ATOM 885 C CA . HIS A 1 109 ? 17.872 9.005 -12.045 1.00 78.19 109 HIS A CA 1
ATOM 886 C C . HIS A 1 109 ? 19.401 8.905 -11.937 1.00 78.19 109 HIS A C 1
ATOM 888 O O . HIS A 1 109 ? 20.103 9.882 -12.199 1.00 78.19 109 HIS A O 1
ATOM 894 N N . ASN A 1 110 ? 19.941 7.741 -11.562 1.00 70.06 110 ASN A N 1
ATOM 895 C CA . ASN A 1 110 ? 21.382 7.530 -11.382 1.00 70.06 110 ASN A CA 1
ATOM 896 C C . ASN A 1 110 ? 22.133 7.431 -12.718 1.00 70.06 110 ASN A C 1
ATOM 898 O O . ASN A 1 110 ? 23.226 7.984 -12.848 1.00 70.06 110 ASN A O 1
ATOM 902 N N . THR A 1 111 ? 21.544 6.780 -13.724 1.00 65.56 111 THR A N 1
ATOM 903 C CA . THR A 1 111 ? 22.158 6.575 -15.050 1.00 65.56 111 THR A CA 1
ATOM 904 C C . THR A 1 111 ? 22.229 7.867 -15.879 1.00 65.56 111 THR A C 1
ATOM 906 O O . THR A 1 111 ? 22.806 7.888 -16.963 1.00 65.56 111 THR A O 1
ATOM 909 N N . LEU A 1 112 ? 21.643 8.974 -15.411 1.00 56.12 112 LEU A N 1
ATOM 910 C CA . LEU A 1 112 ? 21.725 10.280 -16.073 1.00 56.12 112 LEU A CA 1
ATOM 911 C C . LEU A 1 112 ? 23.017 11.052 -15.759 1.00 56.12 112 LEU A C 1
ATOM 913 O O . LEU A 1 112 ? 23.325 11.998 -16.476 1.00 56.12 112 LEU A O 1
ATOM 917 N N . GLY A 1 113 ? 23.772 10.710 -14.707 1.00 52.91 113 GLY A N 1
ATOM 918 C CA . GLY A 1 113 ? 24.991 11.446 -14.325 1.00 52.91 113 GLY A CA 1
ATOM 919 C C . GLY A 1 113 ? 24.791 12.946 -14.016 1.00 52.91 113 GLY A C 1
ATOM 920 O O . GLY A 1 113 ? 25.757 13.642 -13.714 1.00 52.91 113 GLY A O 1
ATOM 921 N N . THR A 1 114 ? 23.556 13.458 -14.067 1.00 50.25 114 THR A N 1
ATOM 922 C CA . THR A 1 114 ? 23.228 14.891 -13.990 1.00 50.25 114 THR A CA 1
ATOM 923 C C . THR A 1 114 ? 22.988 15.416 -12.578 1.00 50.25 114 THR A C 1
ATOM 925 O O . THR A 1 114 ? 22.847 16.623 -12.420 1.00 50.25 114 THR A O 1
ATOM 928 N N . ASP A 1 115 ? 22.987 14.568 -11.545 1.00 49.50 115 ASP A N 1
ATOM 929 C CA . ASP A 1 115 ? 22.852 15.009 -10.149 1.00 49.50 115 ASP A CA 1
ATOM 930 C C . ASP A 1 115 ? 23.969 14.451 -9.262 1.00 49.50 115 ASP A C 1
ATOM 932 O O . ASP A 1 115 ? 23.802 13.481 -8.522 1.00 49.50 115 ASP A O 1
ATOM 936 N N . LEU A 1 116 ? 25.119 15.132 -9.306 1.00 49.84 116 LEU A N 1
ATOM 937 C CA . LEU A 1 116 ? 26.189 15.022 -8.304 1.00 49.84 116 LEU A CA 1
ATOM 938 C C . LEU A 1 116 ? 25.769 15.590 -6.933 1.00 49.84 116 LEU A C 1
ATOM 940 O O . LEU A 1 116 ? 26.446 15.364 -5.933 1.00 49.84 116 LEU A O 1
ATOM 944 N N . SER A 1 117 ? 24.644 16.309 -6.856 1.00 50.72 117 SER A N 1
ATOM 945 C CA . SER A 1 117 ? 24.074 16.794 -5.603 1.00 50.72 117 SER A CA 1
ATOM 946 C C . SER A 1 117 ? 22.751 16.091 -5.328 1.00 50.72 117 SER A C 1
ATOM 948 O O . SER A 1 117 ? 21.765 16.351 -6.010 1.00 50.72 117 SER A O 1
ATOM 950 N N . GLY A 1 118 ? 22.685 15.257 -4.288 1.00 54.66 118 GLY A N 1
ATOM 951 C CA . GLY A 1 118 ? 21.464 14.567 -3.837 1.00 54.66 118 GLY A CA 1
ATOM 952 C C . GLY A 1 118 ? 20.282 15.464 -3.416 1.00 54.66 118 GLY A C 1
ATOM 953 O O . GLY A 1 118 ? 19.368 14.973 -2.766 1.00 54.66 118 GLY A O 1
ATOM 954 N N . ARG A 1 119 ? 20.285 16.760 -3.764 1.00 49.88 119 ARG A N 1
ATOM 955 C CA . ARG A 1 119 ? 19.227 17.736 -3.469 1.00 49.88 119 ARG A CA 1
ATOM 956 C C . ARG A 1 119 ? 17.982 17.543 -4.339 1.00 49.88 119 ARG A C 1
ATOM 958 O O . ARG A 1 119 ? 16.902 17.434 -3.773 1.00 49.88 119 ARG A O 1
ATOM 965 N N . ARG A 1 120 ? 18.109 17.362 -5.663 1.00 52.78 120 ARG A N 1
ATOM 966 C CA . ARG A 1 120 ? 16.939 17.104 -6.534 1.00 52.78 120 ARG A CA 1
ATOM 967 C C . ARG A 1 120 ? 16.205 15.802 -6.188 1.00 52.78 120 ARG A C 1
ATOM 969 O O . ARG A 1 120 ? 14.986 15.746 -6.280 1.00 52.78 120 ARG A O 1
ATOM 976 N N . ARG A 1 121 ? 16.929 14.785 -5.695 1.00 55.25 121 ARG A N 1
ATOM 977 C CA . ARG A 1 121 ? 16.345 13.510 -5.222 1.00 55.25 121 ARG A CA 1
ATOM 978 C C . ARG A 1 121 ? 15.439 13.678 -4.000 1.00 55.25 121 ARG A C 1
ATOM 980 O O . ARG A 1 121 ? 14.503 12.910 -3.830 1.00 55.25 121 ARG A O 1
ATOM 987 N N . GLN A 1 122 ? 15.729 14.657 -3.141 1.00 54.41 122 GLN A N 1
ATOM 988 C CA . GLN A 1 122 ? 14.934 14.940 -1.941 1.00 54.41 122 GLN A CA 1
ATOM 989 C C . GLN A 1 122 ? 13.789 15.925 -2.204 1.00 54.41 122 GLN A C 1
ATOM 991 O O . GLN A 1 122 ? 12.821 15.942 -1.449 1.00 54.41 122 GLN A O 1
ATOM 996 N N . GLU A 1 123 ? 13.877 16.726 -3.268 1.00 58.53 123 GLU A N 1
ATOM 997 C CA . GLU A 1 123 ? 12.875 17.742 -3.612 1.00 58.53 123 GLU A CA 1
ATOM 998 C C . GLU A 1 123 ? 11.575 17.154 -4.186 1.00 58.53 123 GLU A C 1
ATOM 1000 O O . GLU A 1 123 ? 10.556 17.841 -4.190 1.00 58.53 123 GLU A O 1
ATOM 1005 N N . HIS A 1 124 ? 11.569 15.885 -4.609 1.00 74.88 124 HIS A N 1
ATOM 1006 C CA . HIS A 1 124 ? 10.399 15.239 -5.215 1.00 74.88 124 HIS A CA 1
ATOM 1007 C C . HIS A 1 124 ? 10.059 13.896 -4.545 1.00 74.88 124 HIS A C 1
ATOM 1009 O O . HIS A 1 124 ? 9.891 12.875 -5.210 1.00 74.88 124 HIS A O 1
ATOM 1015 N N . ILE A 1 125 ? 9.997 13.885 -3.208 1.00 85.44 125 ILE A N 1
ATOM 1016 C CA . ILE A 1 125 ? 9.516 12.733 -2.433 1.00 85.44 125 ILE A CA 1
ATOM 1017 C C . ILE A 1 125 ? 8.047 12.952 -2.050 1.00 85.44 125 ILE A C 1
ATOM 1019 O O . ILE A 1 125 ? 7.713 13.937 -1.391 1.00 85.44 125 ILE A O 1
ATOM 1023 N N . VAL A 1 126 ? 7.175 12.013 -2.419 1.00 88.69 126 VAL A N 1
ATOM 1024 C CA . VAL A 1 126 ? 5.736 12.052 -2.124 1.00 88.69 126 VAL A CA 1
ATOM 1025 C C . VAL A 1 126 ? 5.381 11.003 -1.061 1.00 88.69 126 VAL A C 1
ATOM 1027 O O . VAL A 1 126 ? 5.728 9.833 -1.222 1.00 88.69 126 VAL A O 1
ATOM 1030 N N . PRO A 1 127 ? 4.673 11.371 0.024 1.00 88.06 127 PRO A N 1
ATOM 1031 C CA . PRO A 1 127 ? 4.161 10.404 0.995 1.00 88.06 127 PRO A CA 1
ATOM 1032 C C . PRO A 1 127 ? 3.218 9.380 0.359 1.00 88.06 127 PRO A C 1
ATOM 1034 O O . PRO A 1 127 ? 2.391 9.764 -0.466 1.00 88.06 127 PRO A O 1
ATOM 1037 N N . VAL A 1 128 ? 3.261 8.114 0.800 1.00 86.06 128 VAL A N 1
ATOM 1038 C CA . VAL A 1 128 ? 2.368 7.043 0.296 1.00 86.06 128 VAL A CA 1
ATOM 1039 C C . VAL A 1 128 ? 0.893 7.462 0.322 1.00 86.06 128 VAL A C 1
ATOM 1041 O O . VAL A 1 128 ? 0.168 7.257 -0.644 1.00 86.06 128 VAL A O 1
ATOM 1044 N N . GLN A 1 129 ? 0.445 8.107 1.400 1.00 82.94 129 GLN A N 1
ATOM 1045 C CA . GLN A 1 129 ? -0.941 8.565 1.552 1.00 82.94 129 GLN A CA 1
ATOM 1046 C C . GLN A 1 129 ? -1.301 9.798 0.699 1.00 82.94 129 GLN A C 1
ATOM 1048 O O . GLN A 1 129 ? -2.472 10.166 0.643 1.00 82.94 129 GLN A O 1
ATOM 1053 N N . SER A 1 130 ? -0.324 10.437 0.052 1.00 87.25 130 SER A N 1
ATOM 1054 C CA . SER A 1 130 ? -0.506 11.593 -0.842 1.00 87.25 130 SER A CA 1
ATOM 1055 C C . SER A 1 130 ? -0.279 11.238 -2.316 1.00 87.25 130 SER A C 1
ATOM 1057 O O . SER A 1 130 ? -0.236 12.131 -3.166 1.00 87.25 130 SER 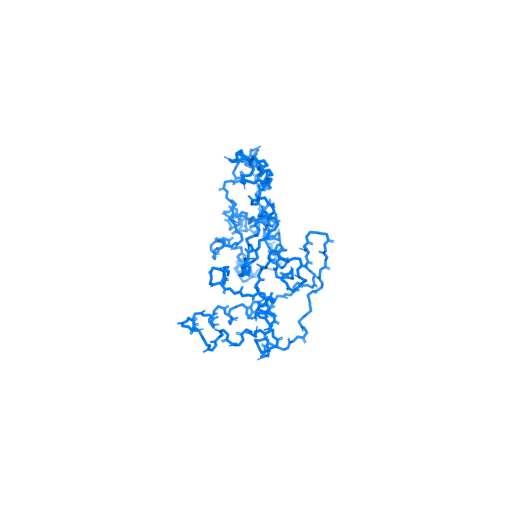A O 1
ATOM 1059 N N . ILE A 1 131 ? -0.094 9.949 -2.622 1.00 89.00 131 ILE A N 1
ATOM 1060 C CA . ILE A 1 131 ? 0.062 9.457 -3.988 1.00 89.00 131 ILE A CA 1
ATOM 1061 C C . ILE A 1 131 ? -1.184 9.805 -4.808 1.00 89.00 131 ILE A C 1
ATOM 1063 O O . ILE A 1 131 ? -2.316 9.768 -4.329 1.00 89.00 131 ILE A O 1
ATOM 1067 N N . ARG A 1 132 ? -0.937 10.149 -6.068 1.00 88.19 132 ARG A N 1
ATOM 1068 C CA . ARG A 1 132 ? -1.935 10.379 -7.107 1.00 88.19 132 ARG A CA 1
ATOM 1069 C C . ARG A 1 132 ? -1.513 9.579 -8.333 1.00 88.19 132 ARG A C 1
ATOM 1071 O O . ARG A 1 132 ? -0.361 9.148 -8.396 1.00 88.19 132 ARG A O 1
ATOM 1078 N N . SER A 1 133 ? -2.409 9.401 -9.296 1.00 85.88 133 SER A N 1
ATOM 1079 C CA . SER A 1 133 ? -2.121 8.660 -10.530 1.00 85.88 133 SER A CA 1
ATOM 1080 C C . SER A 1 133 ? -0.880 9.189 -11.253 1.00 85.88 133 SER A C 1
ATOM 1082 O O . SER A 1 133 ? -0.052 8.402 -11.691 1.00 85.88 133 SER A O 1
ATOM 1084 N N . GLU A 1 134 ? -0.674 10.510 -11.290 1.00 86.44 134 GLU A N 1
ATOM 1085 C CA . GLU A 1 134 ? 0.499 11.125 -11.926 1.00 86.44 134 GLU A CA 1
ATOM 1086 C C . GLU A 1 134 ? 1.835 10.818 -11.224 1.00 86.44 134 GLU A C 1
ATOM 1088 O O . GLU A 1 134 ? 2.903 11.041 -11.790 1.00 86.44 134 GLU A O 1
ATOM 1093 N N . HIS A 1 135 ? 1.793 10.317 -9.988 1.00 88.06 135 HIS A N 1
ATOM 1094 C CA . HIS A 1 135 ? 2.978 9.936 -9.223 1.00 88.06 135 HIS A CA 1
ATOM 1095 C C . HIS A 1 135 ? 3.369 8.469 -9.427 1.00 88.06 135 HIS A C 1
ATOM 1097 O O . HIS A 1 135 ? 4.424 8.061 -8.941 1.00 88.06 135 HIS A O 1
ATOM 1103 N N . LEU A 1 136 ? 2.526 7.671 -10.086 1.00 87.19 136 LEU A N 1
ATOM 1104 C CA . LEU A 1 136 ? 2.721 6.236 -10.242 1.00 87.19 136 LEU A CA 1
ATOM 1105 C C . LEU A 1 136 ? 3.264 5.910 -11.624 1.00 87.19 136 LEU A C 1
ATOM 1107 O O . LEU A 1 136 ? 2.785 6.403 -12.644 1.00 87.19 136 LEU A O 1
ATOM 1111 N N . PHE A 1 137 ? 4.278 5.053 -11.640 1.00 82.06 137 PHE A N 1
ATOM 1112 C CA . PHE A 1 137 ? 4.837 4.563 -12.885 1.00 82.06 137 PHE A CA 1
ATOM 1113 C C . PHE A 1 137 ? 3.909 3.507 -13.491 1.00 82.06 137 PHE A C 1
ATOM 1115 O O . PHE A 1 137 ? 3.770 2.413 -12.948 1.00 82.06 137 PHE A O 1
ATOM 1122 N N . GLU A 1 138 ? 3.316 3.832 -14.638 1.00 81.88 138 GLU A N 1
ATOM 1123 C CA . GLU A 1 138 ? 2.516 2.906 -15.434 1.00 81.88 138 GLU A CA 1
ATOM 1124 C C . GLU A 1 138 ? 3.196 2.640 -16.778 1.00 81.88 138 GLU A C 1
ATOM 1126 O O . GLU A 1 138 ? 3.589 3.562 -17.512 1.00 81.88 138 GLU A O 1
ATOM 1131 N N . ILE A 1 139 ? 3.332 1.359 -17.115 1.00 74.94 139 ILE A N 1
ATOM 1132 C CA . ILE A 1 139 ? 3.840 0.942 -18.411 1.00 74.94 139 ILE A CA 1
ATOM 1133 C C . ILE A 1 139 ? 2.974 -0.158 -19.000 1.00 74.94 139 ILE A C 1
ATOM 1135 O O . ILE A 1 139 ? 2.763 -1.202 -18.388 1.00 74.94 139 ILE A O 1
ATOM 1139 N N . ASN A 1 140 ? 2.501 0.083 -20.217 1.00 73.38 140 ASN A N 1
ATOM 1140 C CA . ASN A 1 140 ? 1.826 -0.925 -21.008 1.00 73.38 140 ASN A CA 1
ATOM 1141 C C . ASN A 1 140 ? 2.841 -1.526 -21.993 1.00 73.38 140 ASN A C 1
ATOM 1143 O O . ASN A 1 140 ? 3.558 -0.801 -22.684 1.00 73.38 140 ASN A O 1
ATOM 1147 N N . ALA A 1 141 ? 2.912 -2.857 -22.056 1.00 69.38 141 ALA A N 1
ATOM 1148 C CA . ALA A 1 141 ? 3.782 -3.570 -22.990 1.00 69.38 141 ALA A CA 1
ATOM 1149 C C . ALA A 1 141 ? 3.507 -3.178 -24.453 1.00 69.38 141 ALA A C 1
ATOM 1151 O O . ALA A 1 141 ? 4.436 -3.125 -25.261 1.00 69.38 141 ALA A O 1
ATOM 1152 N N . GLU A 1 142 ? 2.260 -2.835 -24.782 1.00 71.69 142 GLU A N 1
ATOM 1153 C CA . GLU A 1 142 ? 1.873 -2.380 -26.117 1.00 71.69 142 GLU A CA 1
ATOM 1154 C C . GLU A 1 142 ? 2.580 -1.072 -26.503 1.00 71.69 142 GLU A C 1
ATOM 1156 O O . GLU A 1 142 ? 3.108 -0.969 -27.613 1.00 71.69 142 GLU A O 1
ATOM 1161 N N . GLU A 1 143 ? 2.717 -0.126 -25.565 1.00 67.75 143 GLU A N 1
ATOM 1162 C CA . GLU A 1 143 ? 3.419 1.152 -25.778 1.00 67.75 143 GLU A CA 1
ATOM 1163 C C . GLU A 1 143 ? 4.905 0.967 -26.108 1.00 67.75 143 GLU A C 1
ATOM 1165 O O . GLU A 1 143 ? 5.487 1.778 -26.829 1.00 67.75 143 GLU A O 1
ATOM 1170 N N . ILE A 1 144 ? 5.517 -0.107 -25.602 1.00 66.19 144 ILE A N 1
ATOM 1171 C CA . ILE A 1 144 ? 6.910 -0.464 -25.892 1.00 66.19 144 ILE A CA 1
ATOM 1172 C C . ILE A 1 144 ? 6.999 -1.228 -27.225 1.00 66.19 144 ILE A C 1
ATOM 1174 O O . ILE A 1 144 ? 7.948 -1.051 -27.985 1.00 66.19 144 ILE A O 1
ATOM 1178 N N . SER A 1 145 ? 6.003 -2.069 -27.525 1.00 61.00 145 SER A N 1
ATOM 1179 C CA . SER A 1 145 ? 6.027 -3.011 -28.653 1.00 61.00 145 SER A CA 1
ATOM 1180 C C . SER A 1 145 ? 5.782 -2.380 -30.029 1.00 61.00 145 SER A C 1
ATOM 1182 O O . SER A 1 145 ? 6.258 -2.901 -31.035 1.00 61.00 145 SER A O 1
ATOM 1184 N N . HIS A 1 146 ? 5.073 -1.248 -30.111 1.00 54.22 146 HIS A N 1
ATOM 1185 C CA . HIS A 1 146 ? 4.639 -0.670 -31.393 1.00 54.22 146 HIS A CA 1
ATOM 1186 C C . HIS A 1 146 ? 5.752 -0.047 -32.250 1.00 54.22 146 HIS A C 1
ATOM 1188 O O . HIS A 1 146 ? 5.468 0.510 -33.314 1.00 54.22 146 HIS A O 1
ATOM 1194 N N . LYS A 1 147 ? 7.013 -0.141 -31.822 1.00 53.31 147 LYS A N 1
ATOM 1195 C CA . LYS A 1 147 ? 8.137 0.511 -32.495 1.00 53.31 147 LYS A CA 1
ATOM 1196 C C . LYS A 1 147 ? 9.019 -0.388 -33.360 1.00 53.31 147 LYS A C 1
ATOM 1198 O O . LYS A 1 147 ? 9.790 0.158 -34.141 1.00 53.31 147 LYS A O 1
ATOM 1203 N N . SER A 1 148 ? 8.861 -1.717 -33.351 1.00 46.28 148 SER A N 1
ATOM 1204 C CA . SER A 1 148 ? 9.546 -2.577 -34.330 1.00 46.28 148 SER A CA 1
ATOM 1205 C C . SER A 1 148 ? 8.570 -3.509 -35.057 1.00 46.28 148 SER A C 1
ATOM 1207 O O . SER A 1 148 ? 7.807 -4.262 -34.460 1.00 46.28 148 SER A O 1
ATOM 1209 N N . ARG A 1 149 ? 8.571 -3.443 -36.396 1.00 53.03 149 ARG A N 1
ATOM 1210 C CA . ARG A 1 149 ? 7.931 -4.453 -37.264 1.00 53.03 149 ARG A CA 1
ATOM 1211 C C . ARG A 1 149 ? 8.839 -5.666 -37.506 1.00 53.03 149 ARG A C 1
ATOM 1213 O O . ARG A 1 149 ? 8.390 -6.642 -38.096 1.00 53.03 149 ARG A O 1
ATOM 1220 N N . ASP A 1 150 ? 10.076 -5.599 -37.016 1.00 52.72 150 ASP A N 1
ATOM 1221 C CA . ASP A 1 150 ? 11.111 -6.615 -37.161 1.00 52.72 150 ASP A CA 1
ATOM 1222 C C . ASP A 1 150 ? 11.541 -7.158 -35.789 1.00 52.72 150 ASP A C 1
ATOM 1224 O O . ASP A 1 150 ? 11.511 -6.452 -34.782 1.00 52.72 150 ASP A O 1
ATOM 1228 N N . ILE A 1 151 ? 11.980 -8.421 -35.767 1.00 61.91 151 ILE A N 1
ATOM 1229 C CA . ILE A 1 151 ? 12.369 -9.225 -34.584 1.00 61.91 151 ILE A CA 1
ATOM 1230 C C . ILE A 1 151 ? 13.629 -8.672 -33.867 1.00 61.91 151 ILE A C 1
ATOM 1232 O O . ILE A 1 151 ? 14.113 -9.247 -32.894 1.00 61.91 151 ILE A O 1
ATOM 1236 N N . ILE A 1 152 ? 14.183 -7.550 -34.331 1.00 64.62 152 ILE A N 1
ATOM 1237 C CA . ILE A 1 152 ? 15.344 -6.896 -33.728 1.00 64.62 152 ILE A CA 1
ATOM 1238 C C . ILE A 1 152 ? 14.841 -5.730 -32.880 1.00 64.62 152 ILE A C 1
ATOM 1240 O O . ILE A 1 152 ? 14.367 -4.726 -33.408 1.00 64.62 152 ILE A O 1
ATOM 1244 N N . TYR A 1 153 ? 14.945 -5.882 -31.561 1.00 69.81 153 TYR A N 1
ATOM 1245 C CA . TYR A 1 153 ? 14.649 -4.817 -30.611 1.00 69.81 153 TYR A CA 1
ATOM 1246 C C . TYR A 1 153 ? 15.809 -3.821 -30.573 1.00 69.81 153 TYR A C 1
ATOM 1248 O O . TYR A 1 153 ? 16.943 -4.198 -30.269 1.00 69.81 153 TYR A O 1
ATOM 1256 N N . ASP A 1 154 ? 15.517 -2.553 -30.854 1.00 79.56 154 ASP A N 1
ATOM 1257 C CA . ASP A 1 154 ? 16.438 -1.453 -30.583 1.00 79.56 154 ASP A CA 1
ATOM 1258 C C . ASP A 1 154 ? 16.363 -1.108 -29.088 1.00 79.56 154 ASP A C 1
ATOM 1260 O O . ASP A 1 154 ? 15.491 -0.366 -28.629 1.00 79.56 154 ASP A O 1
ATOM 1264 N N . TYR A 1 155 ? 17.249 -1.725 -28.305 1.00 81.88 155 TYR A N 1
ATOM 1265 C CA . TYR A 1 155 ? 17.299 -1.515 -26.860 1.00 81.88 155 TYR A CA 1
ATOM 1266 C C . TYR A 1 155 ? 17.686 -0.081 -26.484 1.00 81.88 155 TYR A C 1
ATOM 1268 O O . TYR A 1 155 ? 17.237 0.386 -25.438 1.00 81.88 155 TYR A O 1
ATOM 1276 N N . ASP A 1 156 ? 18.436 0.626 -27.333 1.00 81.75 156 ASP A N 1
ATOM 1277 C CA . ASP A 1 156 ? 18.823 2.015 -27.084 1.00 81.75 156 ASP A CA 1
ATOM 1278 C C . ASP A 1 156 ? 17.608 2.942 -27.253 1.00 81.75 156 ASP A C 1
ATOM 1280 O O . ASP A 1 156 ? 17.368 3.823 -26.420 1.00 81.75 156 ASP A O 1
ATOM 1284 N N . GLU A 1 157 ? 16.780 2.716 -28.283 1.00 80.75 157 GLU A N 1
ATOM 1285 C CA . GLU A 1 157 ? 15.525 3.457 -28.453 1.00 80.75 157 GLU A CA 1
ATOM 1286 C C . GLU A 1 157 ? 14.544 3.166 -27.308 1.00 80.75 157 GLU A C 1
ATOM 1288 O O . GLU A 1 157 ? 13.938 4.093 -26.757 1.00 80.75 157 GLU A O 1
ATOM 1293 N N . ILE A 1 158 ? 14.408 1.896 -26.913 1.00 81.62 158 ILE A N 1
ATOM 1294 C CA . ILE A 1 158 ? 13.557 1.497 -25.785 1.00 81.62 158 ILE A CA 1
ATOM 1295 C C . ILE A 1 158 ? 14.040 2.170 -24.497 1.00 81.62 158 ILE A C 1
ATOM 1297 O O . ILE A 1 158 ? 13.234 2.777 -23.790 1.00 81.62 158 ILE A O 1
ATOM 1301 N N . GLU A 1 159 ? 15.342 2.129 -24.200 1.00 83.12 159 GLU A N 1
ATOM 1302 C CA . GLU A 1 159 ? 15.900 2.783 -23.017 1.00 83.12 159 GLU A CA 1
ATOM 1303 C C . GLU A 1 159 ? 15.650 4.294 -23.049 1.00 83.12 159 GLU A C 1
ATOM 1305 O O . GLU A 1 159 ? 15.254 4.870 -22.036 1.00 83.12 159 GLU A O 1
ATOM 1310 N N . MET A 1 160 ? 15.815 4.945 -24.202 1.00 81.69 160 MET A N 1
ATOM 1311 C CA . MET A 1 160 ? 15.561 6.377 -24.347 1.00 81.69 160 MET A CA 1
ATOM 1312 C C . MET A 1 160 ? 14.087 6.734 -24.088 1.00 81.69 160 MET A C 1
ATOM 1314 O O . MET A 1 160 ? 13.803 7.718 -23.398 1.00 81.69 160 MET A O 1
ATOM 1318 N N . VAL A 1 161 ? 13.140 5.936 -24.595 1.00 82.88 161 VAL A N 1
ATOM 1319 C CA . VAL A 1 161 ? 11.700 6.122 -24.338 1.00 82.88 161 VAL A CA 1
ATOM 1320 C C . VAL A 1 161 ? 11.387 5.939 -22.852 1.00 82.88 161 VAL A C 1
ATOM 1322 O O . VAL A 1 161 ? 10.746 6.805 -22.250 1.00 82.88 161 VAL A O 1
ATOM 1325 N N . LEU A 1 162 ? 11.881 4.854 -22.246 1.00 84.44 162 LEU A N 1
ATOM 1326 C CA . LEU A 1 162 ? 11.707 4.576 -20.820 1.00 84.44 162 LEU A CA 1
ATOM 1327 C C . LEU A 1 162 ? 12.295 5.695 -19.964 1.00 84.44 162 LEU A C 1
ATOM 1329 O O . LEU A 1 162 ? 11.647 6.169 -19.037 1.00 84.44 162 LEU A O 1
ATOM 1333 N N . ARG A 1 163 ? 13.488 6.175 -20.312 1.00 81.25 163 ARG A N 1
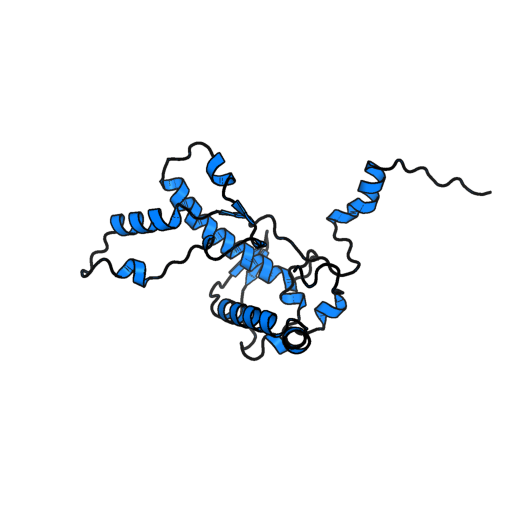ATOM 1334 C CA . ARG A 1 163 ? 14.173 7.262 -19.615 1.00 81.25 163 ARG A CA 1
ATOM 1335 C C . ARG A 1 163 ? 13.342 8.538 -19.618 1.00 81.25 163 ARG A C 1
ATOM 1337 O O . ARG A 1 163 ? 13.136 9.105 -18.551 1.00 81.25 163 ARG A O 1
ATOM 1344 N N . ASN A 1 164 ? 12.823 8.954 -20.773 1.00 81.38 164 ASN A N 1
ATOM 1345 C CA . ASN A 1 164 ? 11.992 10.158 -20.880 1.00 81.38 164 ASN A CA 1
ATOM 1346 C C . ASN A 1 164 ? 10.679 10.036 -20.093 1.00 81.38 164 ASN A C 1
ATOM 1348 O O . ASN A 1 164 ? 10.217 11.016 -19.504 1.00 81.38 164 ASN A O 1
ATOM 1352 N N . LYS A 1 165 ? 10.086 8.835 -20.062 1.00 82.75 165 LYS A N 1
ATOM 1353 C CA . LYS A 1 165 ? 8.857 8.572 -19.306 1.00 82.75 165 LYS A CA 1
ATOM 1354 C C . LYS A 1 165 ? 9.128 8.550 -17.798 1.00 82.75 165 LYS A C 1
ATOM 1356 O O . LYS A 1 165 ? 8.372 9.143 -17.038 1.00 82.75 165 LYS A O 1
ATOM 1361 N N . ILE A 1 166 ? 10.217 7.909 -17.367 1.00 84.94 166 ILE A N 1
ATOM 1362 C CA . ILE A 1 166 ? 10.465 7.589 -15.955 1.00 84.94 166 ILE A CA 1
ATOM 1363 C C . ILE A 1 166 ? 11.164 8.719 -15.193 1.00 84.94 166 ILE A C 1
ATOM 1365 O O . ILE A 1 166 ? 10.921 8.900 -14.000 1.00 84.94 166 ILE A O 1
ATOM 1369 N N . SER A 1 167 ? 12.015 9.508 -15.856 1.00 77.12 167 SER A N 1
ATOM 1370 C CA . SER A 1 167 ? 12.894 10.483 -15.190 1.00 77.12 167 SER A CA 1
ATOM 1371 C C . SER A 1 167 ? 12.164 11.540 -14.358 1.00 77.12 167 SER A C 1
ATOM 1373 O O . SER A 1 167 ? 12.769 12.138 -13.473 1.00 77.12 167 SER A O 1
ATOM 1375 N N . HIS A 1 168 ? 10.882 11.775 -14.630 1.00 79.25 168 HIS A N 1
ATOM 1376 C CA . HIS A 1 168 ? 10.075 12.812 -13.990 1.00 79.25 168 HIS A CA 1
ATOM 1377 C C . HIS A 1 168 ? 9.289 12.319 -12.768 1.00 79.25 168 HIS A C 1
ATOM 1379 O O . HIS A 1 168 ? 8.732 13.144 -12.044 1.00 79.25 168 HIS A O 1
ATOM 1385 N N . PHE A 1 169 ? 9.220 11.005 -12.523 1.00 87.00 169 PHE A N 1
ATOM 1386 C CA . PHE A 1 169 ? 8.431 10.498 -11.403 1.00 87.00 169 PHE A CA 1
ATOM 1387 C C . PHE A 1 169 ? 9.066 10.852 -10.051 1.00 87.00 169 PHE A C 1
ATOM 1389 O O . PHE A 1 169 ? 10.292 10.782 -9.899 1.00 87.00 169 PHE A O 1
ATOM 1396 N N . PRO A 1 170 ? 8.242 11.214 -9.048 1.00 88.19 170 PRO A N 1
ATOM 1397 C CA . PRO A 1 170 ? 8.698 11.321 -7.672 1.00 88.19 170 PRO A CA 1
ATOM 1398 C C . PRO A 1 170 ? 9.177 9.977 -7.131 1.00 88.19 170 PRO A C 1
ATOM 1400 O O . PRO A 1 170 ? 8.707 8.908 -7.527 1.00 88.19 170 PRO A O 1
ATOM 1403 N N . MET A 1 171 ? 10.038 10.056 -6.122 1.00 88.38 171 MET A N 1
ATOM 1404 C CA . MET A 1 171 ? 10.214 8.945 -5.198 1.00 88.38 171 MET A CA 1
ATOM 1405 C C . MET A 1 171 ? 9.041 8.901 -4.211 1.00 88.38 171 MET A C 1
ATOM 1407 O O . MET A 1 171 ? 8.481 9.930 -3.835 1.00 88.38 171 MET A O 1
ATOM 1411 N N . ILE A 1 172 ? 8.693 7.712 -3.740 1.00 90.12 172 ILE A N 1
ATOM 1412 C CA . ILE A 1 172 ? 7.669 7.496 -2.720 1.00 90.12 172 ILE A CA 1
ATOM 1413 C C . ILE A 1 172 ? 8.338 7.403 -1.340 1.00 90.12 172 ILE A C 1
ATOM 1415 O O . ILE A 1 172 ? 9.256 6.603 -1.149 1.00 90.12 172 ILE A O 1
ATOM 1419 N N . ASP A 1 173 ? 7.873 8.178 -0.353 1.00 88.38 173 ASP A N 1
ATOM 1420 C CA . ASP A 1 173 ? 8.300 8.026 1.048 1.00 88.38 173 ASP A CA 1
ATOM 1421 C C . ASP A 1 173 ? 7.660 6.773 1.652 1.00 88.38 173 ASP A C 1
ATOM 1423 O O . ASP A 1 173 ? 6.512 6.787 2.096 1.00 88.38 173 ASP A O 1
ATOM 1427 N N . THR A 1 174 ? 8.420 5.680 1.675 1.00 85.12 174 THR A N 1
ATOM 1428 C CA . THR A 1 174 ? 7.985 4.403 2.254 1.00 85.12 174 THR A CA 1
ATOM 1429 C C . THR A 1 174 ? 8.312 4.250 3.742 1.00 85.12 174 THR A C 1
ATOM 1431 O O . THR A 1 174 ? 8.030 3.199 4.321 1.00 85.12 174 THR A O 1
ATOM 1434 N N . GLU A 1 175 ? 8.968 5.237 4.359 1.00 81.19 175 GLU A N 1
ATOM 1435 C CA . GLU A 1 175 ? 9.357 5.178 5.773 1.00 81.19 175 GLU A CA 1
ATOM 1436 C C . GLU A 1 175 ? 8.302 5.816 6.679 1.00 81.19 175 GLU A C 1
ATOM 1438 O O . GLU A 1 175 ? 8.075 5.336 7.789 1.00 81.19 175 GLU A O 1
ATOM 1443 N N . LYS A 1 176 ? 7.598 6.847 6.200 1.00 77.56 176 LYS A N 1
ATOM 1444 C CA . LYS A 1 176 ? 6.547 7.533 6.965 1.00 77.56 176 LYS A CA 1
ATOM 1445 C C . LYS A 1 176 ? 5.147 7.124 6.521 1.00 77.56 176 LYS A C 1
ATOM 1447 O O . LYS A 1 176 ? 4.430 7.899 5.892 1.00 77.56 176 LYS A O 1
ATOM 1452 N N . LEU A 1 177 ? 4.725 5.919 6.901 1.00 79.81 177 LEU A N 1
ATOM 1453 C CA . LEU A 1 177 ? 3.313 5.549 6.814 1.00 79.81 177 LEU A CA 1
ATOM 1454 C C . LEU A 1 177 ? 2.529 6.230 7.942 1.00 79.81 177 LEU A C 1
ATOM 1456 O O . LEU A 1 177 ? 2.852 6.093 9.118 1.00 79.81 177 LEU A O 1
ATOM 1460 N N . GLN A 1 178 ? 1.478 6.958 7.578 1.00 78.06 178 GLN A N 1
ATOM 1461 C CA . GLN A 1 178 ? 0.474 7.413 8.528 1.00 78.06 178 GLN A CA 1
ATOM 1462 C C . GLN A 1 178 ? -0.431 6.249 8.923 1.00 78.06 178 GLN A C 1
ATOM 1464 O O . GLN A 1 178 ? -1.051 5.608 8.070 1.00 78.06 178 GLN A O 1
ATOM 1469 N N . TYR A 1 179 ? -0.538 6.035 10.226 1.00 80.44 179 TYR A N 1
ATOM 1470 C CA . TYR A 1 179 ? -1.430 5.056 10.820 1.00 80.44 179 TYR A CA 1
ATOM 1471 C C . TYR A 1 179 ? -2.661 5.747 11.402 1.00 80.44 179 TYR A C 1
ATOM 1473 O O . TYR A 1 179 ? -2.601 6.893 11.858 1.00 80.44 179 TYR A O 1
ATOM 1481 N N . LEU A 1 180 ? -3.793 5.048 11.406 1.00 82.81 180 LEU A N 1
ATOM 1482 C CA . LEU A 1 180 ? -4.940 5.471 12.189 1.00 82.81 180 LEU A CA 1
ATOM 1483 C C . LEU A 1 180 ? -4.664 5.260 13.681 1.00 82.81 180 LEU A C 1
ATOM 1485 O O . LEU A 1 180 ? -3.934 4.352 14.085 1.00 82.81 180 LEU A O 1
ATOM 1489 N N . ASN A 1 181 ? -5.349 6.051 14.493 1.00 81.38 181 ASN A N 1
ATOM 1490 C CA . ASN A 1 181 ? -5.450 5.846 15.926 1.00 81.38 181 ASN A CA 1
ATOM 1491 C C . ASN A 1 181 ? -6.881 5.425 16.248 1.00 81.38 181 ASN A C 1
ATOM 1493 O O . ASN A 1 181 ? -7.826 6.123 15.866 1.00 81.38 181 ASN A O 1
ATOM 1497 N N . TYR A 1 182 ? -7.062 4.309 16.949 1.00 84.06 182 TYR A N 1
ATOM 1498 C CA . TYR A 1 182 ? -8.387 3.949 17.445 1.00 84.06 182 TYR A CA 1
ATOM 1499 C C . TYR A 1 182 ? -8.851 4.934 18.525 1.00 84.06 182 TYR A C 1
ATOM 1501 O O . TYR A 1 182 ? -8.075 5.686 19.125 1.00 84.06 182 TYR A O 1
ATOM 1509 N N . GLN A 1 183 ? -10.157 4.950 18.769 1.00 83.88 183 GLN A N 1
ATOM 1510 C CA . GLN A 1 183 ? -10.752 5.748 19.827 1.00 83.88 183 GLN A CA 1
ATOM 1511 C C . GLN A 1 183 ? -10.128 5.372 21.178 1.00 83.88 183 GLN A C 1
ATOM 1513 O O . GLN A 1 183 ? -10.025 4.194 21.514 1.00 83.88 183 GLN A O 1
ATOM 1518 N N . PHE A 1 184 ? -9.737 6.389 21.949 1.00 75.44 184 PHE A N 1
ATOM 1519 C CA . PHE A 1 184 ? -9.101 6.259 23.268 1.00 75.44 184 PHE A CA 1
ATOM 1520 C C . PHE A 1 184 ? -7.709 5.610 23.283 1.00 75.44 184 PHE A C 1
ATOM 1522 O O . PHE A 1 184 ? -7.140 5.442 24.361 1.00 75.44 184 PHE A O 1
ATOM 1529 N N . GLU A 1 185 ? -7.114 5.310 22.125 1.00 72.12 185 GLU A N 1
ATOM 1530 C CA . GLU A 1 185 ? -5.728 4.858 22.077 1.00 72.12 185 GLU A CA 1
ATOM 1531 C C . GLU A 1 185 ? -4.753 6.027 22.121 1.00 72.12 185 GLU A C 1
ATOM 1533 O O . GLU A 1 185 ? -4.739 6.917 21.269 1.00 72.12 185 GLU A O 1
ATOM 1538 N N . LEU A 1 186 ? -3.896 5.989 23.136 1.00 61.78 186 LEU A N 1
ATOM 1539 C CA . LEU A 1 186 ? -2.691 6.793 23.208 1.00 61.78 186 LEU A CA 1
ATOM 1540 C C . LEU A 1 186 ? -1.564 5.949 22.604 1.00 61.78 186 LEU A C 1
ATOM 1542 O O . LEU A 1 186 ? -0.900 5.198 23.315 1.00 61.78 186 LEU A O 1
ATOM 1546 N N . CYS A 1 187 ? -1.375 6.024 21.285 1.00 55.25 187 CYS A N 1
ATOM 1547 C CA . CYS A 1 187 ? -0.234 5.379 20.629 1.00 55.25 187 CYS A CA 1
ATOM 1548 C C . CYS A 1 187 ? 1.086 5.860 21.249 1.00 55.25 187 CYS A C 1
ATOM 1550 O O . CYS A 1 187 ? 1.170 6.988 21.728 1.00 55.25 187 CYS A O 1
ATOM 1552 N N . GLY A 1 188 ? 2.114 5.007 21.252 1.00 48.59 188 GLY A N 1
ATOM 1553 C CA . GLY A 1 188 ? 3.361 5.179 22.010 1.00 48.59 188 GLY A CA 1
ATOM 1554 C C . GLY A 1 188 ? 4.147 6.472 21.756 1.00 48.59 188 GLY A C 1
ATOM 1555 O O . GLY A 1 188 ? 4.920 6.868 22.624 1.00 48.59 188 GLY A O 1
ATOM 1556 N N . GLU A 1 189 ? 3.900 7.212 20.675 1.00 48.59 189 GLU A N 1
ATOM 1557 C CA . GLU A 1 189 ? 4.409 8.589 20.529 1.00 48.59 189 GLU A CA 1
ATOM 1558 C C . GLU A 1 189 ? 3.844 9.529 21.616 1.00 48.59 189 GLU A C 1
ATOM 1560 O O . GLU A 1 189 ? 4.537 10.414 22.120 1.00 48.59 189 GLU A O 1
ATOM 1565 N N . ASN A 1 190 ? 2.624 9.258 22.087 1.00 46.47 190 ASN A N 1
ATOM 1566 C CA . ASN A 1 190 ? 1.938 9.896 23.213 1.00 46.47 190 ASN A CA 1
ATOM 1567 C C . ASN A 1 190 ? 2.180 9.199 24.561 1.00 46.47 190 ASN A C 1
ATOM 1569 O O . ASN A 1 190 ? 1.645 9.654 25.573 1.00 46.47 190 ASN A O 1
ATOM 1573 N N . SER A 1 191 ? 3.056 8.187 24.643 1.00 47.72 191 SER A N 1
ATOM 1574 C CA . SER A 1 191 ? 3.710 7.869 25.932 1.00 47.72 191 SER A CA 1
ATOM 1575 C C . SER A 1 191 ? 4.480 9.091 26.458 1.00 47.72 191 SER A C 1
ATOM 1577 O O . SER A 1 191 ? 4.723 9.248 27.656 1.00 47.72 191 SER A O 1
ATOM 1579 N N . SER A 1 192 ? 4.741 10.044 25.560 1.00 53.09 192 SER A N 1
ATOM 1580 C CA . SER A 1 192 ? 5.168 11.382 25.881 1.00 53.09 192 SER A CA 1
ATOM 1581 C C . SER A 1 192 ? 4.058 12.350 26.296 1.00 53.09 192 SER A C 1
ATOM 1583 O O . SER A 1 192 ? 4.400 13.493 26.489 1.00 53.09 192 SER A O 1
ATOM 1585 N N . LEU A 1 193 ? 2.768 12.037 26.484 1.00 60.97 193 LEU A N 1
ATOM 1586 C CA . LEU A 1 193 ? 1.827 13.100 26.896 1.00 60.97 193 LEU A CA 1
ATOM 1587 C C . LEU A 1 193 ? 2.218 13.649 28.274 1.00 60.97 193 LEU A C 1
ATOM 1589 O O . LEU A 1 193 ? 2.402 14.851 28.441 1.00 60.97 193 LEU A O 1
ATOM 1593 N N . ILE A 1 194 ? 2.485 12.754 29.229 1.00 67.75 194 ILE A N 1
ATOM 1594 C CA . ILE A 1 194 ? 3.048 13.120 30.533 1.00 67.75 194 ILE A CA 1
ATOM 1595 C C . ILE A 1 194 ? 4.459 13.698 30.371 1.00 67.75 194 ILE A C 1
ATOM 1597 O O . ILE A 1 194 ? 4.780 14.681 31.027 1.00 67.75 194 ILE A O 1
ATOM 1601 N N . THR A 1 195 ? 5.300 13.150 29.492 1.00 67.56 195 THR A N 1
ATOM 1602 C CA . THR A 1 195 ? 6.671 13.651 29.262 1.00 67.56 195 THR A CA 1
ATOM 1603 C C . THR A 1 195 ? 6.701 15.040 28.608 1.00 67.56 195 THR A C 1
ATOM 1605 O O . THR A 1 195 ? 7.505 15.879 28.991 1.00 67.56 195 THR A O 1
ATOM 1608 N N . ASN A 1 196 ? 5.785 15.330 27.693 1.00 67.50 196 ASN A N 1
ATOM 1609 C CA . ASN A 1 196 ? 5.579 16.590 26.983 1.00 67.50 196 ASN A CA 1
ATOM 1610 C C . ASN A 1 196 ? 4.966 17.614 27.923 1.00 67.50 196 ASN A C 1
ATOM 1612 O O . ASN A 1 196 ? 5.384 18.770 27.923 1.00 67.50 196 ASN A O 1
ATOM 1616 N N . ILE A 1 197 ? 4.010 17.191 28.758 1.00 72.94 197 ILE A N 1
ATOM 1617 C CA . ILE A 1 197 ? 3.507 18.012 29.856 1.00 72.94 197 ILE A CA 1
ATOM 1618 C C . ILE A 1 197 ? 4.663 18.335 30.803 1.00 72.94 197 ILE A C 1
ATOM 1620 O O . ILE A 1 197 ? 4.872 19.502 31.081 1.00 72.94 197 ILE A O 1
ATOM 1624 N N . ARG A 1 198 ? 5.473 17.361 31.236 1.00 73.50 198 ARG A N 1
ATOM 1625 C CA . ARG A 1 198 ? 6.645 17.592 32.104 1.00 73.50 198 ARG A CA 1
ATOM 1626 C C . ARG A 1 198 ? 7.706 18.486 31.457 1.00 73.50 198 ARG A C 1
ATOM 1628 O O . ARG A 1 198 ? 8.338 19.266 32.160 1.00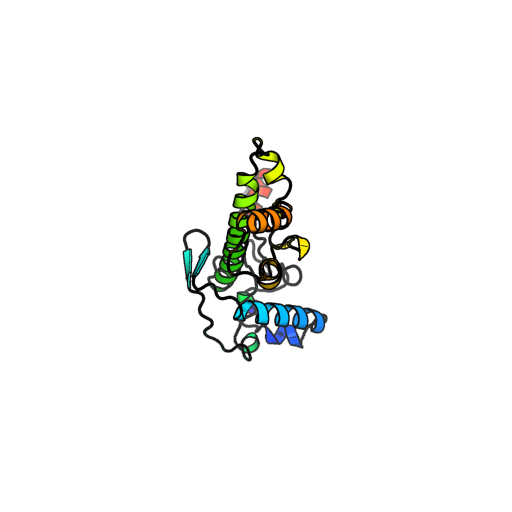 73.50 198 ARG A O 1
ATOM 1635 N N . ALA A 1 199 ? 7.887 18.402 30.139 1.00 76.75 199 ALA A N 1
ATOM 1636 C CA . ALA A 1 199 ? 8.811 19.252 29.393 1.00 76.75 199 ALA A CA 1
ATOM 1637 C C . ALA A 1 199 ? 8.322 20.707 29.283 1.00 76.75 199 ALA A C 1
ATOM 1639 O O . ALA A 1 199 ? 9.138 21.621 29.199 1.00 76.75 199 ALA A O 1
ATOM 1640 N N . ARG A 1 200 ? 7.001 20.937 29.281 1.00 81.94 200 ARG A N 1
ATOM 1641 C CA . ARG A 1 200 ? 6.391 22.270 29.101 1.00 81.94 200 ARG A CA 1
ATOM 1642 C C . ARG A 1 200 ? 5.848 22.887 30.391 1.00 81.94 200 ARG A C 1
ATOM 1644 O O . ARG A 1 200 ? 5.657 24.096 30.457 1.00 81.94 200 ARG A O 1
ATOM 1651 N N . VAL A 1 201 ? 5.590 22.074 31.408 1.00 86.88 201 VAL A N 1
ATOM 1652 C CA . VAL A 1 201 ? 4.943 22.447 32.667 1.00 86.88 201 VAL A CA 1
ATOM 1653 C C . VAL A 1 201 ? 5.752 21.865 33.817 1.00 86.88 201 VAL A C 1
ATOM 1655 O O . VAL A 1 201 ? 5.859 20.649 33.986 1.00 86.88 201 VAL A O 1
ATOM 1658 N N . LYS A 1 202 ? 6.306 22.750 34.649 1.00 83.56 202 LYS A N 1
ATOM 1659 C CA . LYS A 1 202 ? 7.064 22.363 35.839 1.00 83.56 202 LYS A CA 1
ATOM 1660 C C . LYS A 1 202 ? 6.115 21.728 36.857 1.00 83.56 202 LYS A C 1
ATOM 1662 O O . LYS A 1 202 ? 5.314 22.422 37.476 1.00 83.56 202 LYS A O 1
ATOM 1667 N N . GLN A 1 203 ? 6.198 20.411 37.019 1.00 81.06 203 GLN A N 1
ATOM 1668 C CA . GLN A 1 203 ? 5.368 19.682 37.974 1.00 81.06 203 GLN A CA 1
ATOM 1669 C C . GLN A 1 203 ? 5.980 19.757 39.374 1.00 81.06 203 GLN A C 1
ATOM 1671 O O . GLN A 1 203 ? 7.185 19.562 39.542 1.00 81.06 203 GLN A O 1
ATOM 1676 N N . LYS A 1 204 ? 5.149 20.054 40.373 1.00 86.44 204 LYS A N 1
ATOM 1677 C CA . LYS A 1 204 ? 5.512 19.964 41.789 1.00 86.44 204 LYS A CA 1
ATOM 1678 C C . LYS A 1 204 ? 4.802 18.756 42.405 1.00 86.44 204 LYS A C 1
ATOM 1680 O O . LYS A 1 204 ? 3.672 18.476 42.000 1.00 86.44 204 LYS A O 1
ATOM 1685 N N . PRO A 1 205 ? 5.444 18.036 43.338 1.00 83.25 205 PRO A N 1
ATOM 1686 C CA . PRO A 1 205 ? 4.759 17.013 44.116 1.00 83.25 205 PRO A CA 1
ATOM 1687 C C . PRO A 1 205 ? 3.593 17.646 44.881 1.00 83.25 205 PRO A C 1
ATOM 1689 O O . PRO A 1 205 ? 3.673 18.807 45.285 1.00 83.25 205 PRO A O 1
ATOM 1692 N N . LEU A 1 206 ? 2.509 16.889 45.038 1.00 85.00 206 LEU A N 1
ATOM 1693 C CA . LEU A 1 206 ? 1.389 17.309 45.873 1.00 85.00 206 LEU A CA 1
ATOM 1694 C C . LEU A 1 206 ? 1.881 17.419 47.318 1.00 85.00 206 LEU A C 1
ATOM 1696 O O . LEU A 1 206 ? 2.584 16.529 47.800 1.00 85.00 206 LEU A O 1
ATOM 1700 N N . GLU A 1 207 ? 1.538 18.519 47.981 1.00 84.12 207 GLU A N 1
ATOM 1701 C CA . GLU A 1 207 ? 1.798 18.666 49.409 1.00 84.12 207 GLU A CA 1
ATOM 1702 C C . GLU A 1 207 ? 0.936 17.649 50.158 1.00 84.12 207 GLU A C 1
ATOM 1704 O O . GLU A 1 207 ? -0.244 17.470 49.847 1.00 84.12 207 GLU A O 1
ATOM 1709 N N . ALA A 1 208 ? 1.548 16.929 51.097 1.00 78.81 208 ALA A N 1
ATOM 1710 C CA . ALA A 1 208 ? 0.816 16.009 51.947 1.00 78.81 208 ALA A CA 1
ATOM 1711 C C . ALA A 1 208 ? -0.159 16.830 52.798 1.00 78.81 208 ALA A C 1
ATOM 1713 O O . ALA A 1 208 ? 0.263 17.673 53.585 1.00 78.81 208 ALA A O 1
ATOM 1714 N N . THR A 1 209 ? -1.457 16.614 52.612 1.00 68.56 209 THR A N 1
ATOM 1715 C CA . THR A 1 209 ? -2.467 17.079 53.561 1.00 68.56 209 THR A CA 1
ATOM 1716 C C . THR A 1 209 ? -2.360 16.217 54.813 1.00 68.56 209 THR A C 1
ATOM 1718 O O . THR A 1 209 ? -2.645 15.019 54.737 1.00 68.56 209 THR A O 1
ATOM 1721 N N . GLU A 1 210 ? -1.895 16.817 55.910 1.00 51.81 210 GLU A N 1
ATOM 1722 C CA . GLU A 1 210 ? -2.024 16.277 57.273 1.00 51.81 210 GLU A CA 1
ATOM 1723 C C . GLU A 1 210 ? -3.493 16.206 57.714 1.00 51.81 210 GLU A C 1
ATOM 1725 O O . GLU A 1 210 ? -4.271 17.123 57.354 1.00 51.81 210 GLU A O 1
#

pLDDT: mean 77.95, std 12.35, range [46.28, 94.31]

Organism: NCBI:txid392030

Foldseek 3Di:
DVVFFQNAAPVCQVPAFQVCCCPPDPCNVVSVVVVVVVLVCLVVDPDQWFDDDPDIDGDDPPDDSVCRRVPHGNQLVAFALDPDPSVRVVLRVLLRQLVVLQVLLVVLQVVVVPPPDCPVLVVQEAESVRDDPQQDDDDDPCVLPPPDPDPDDPVVVSSVVSSVRRNPHHRYPSPDDDGGDYHPDPRVVNVCVVVVCVVVPPDDDDDDDD

Secondary structure (DSSP, 8-state):
-TTTTTTS-HHHHHH-BHHHHHHSSTTHHHHHHHHHHHHHHHHH---SEEEETTEEEE----S-GGGHHHHSBHHHHS-BSS--HHHHHHHHHHHHHHHHHHHHHHHHHHTT---SSTHHHHHTEEEGGG--GGGS----HHHHHTT-SSS---HHHHHHHHHHHHTTPPEEE-S-PPPB--TT---GGGGHHHHHHHHHS---PPPP--

Sequence (210 aa):
IHKFNHRLKRNDAAVTTIEYYLTNGPDCEITLELYESFLEAWYEFNLKEVRFECQTAKLEHVQEKENFDKNTMIAVVLLSASNDVTSILLAACLKTIGKLQNEVVNYFHNTLGTDLSGRRRQEHIVPVQSIRSEHLFEINAEEISHKSRDIIYDYDEIEMVLRNKISHFPMIDTEKLQYLNYQFELCGENSSLITNIRARVKQKPLEATE